Protein AF-A0A4R0Q6V4-F1 (afdb_monomer_lite)

Radius of gyration: 20.85 Å; chains: 1; bounding box: 55×48×55 Å

Secondary structure (DSSP, 8-state):
-----S-EEEETTEE-PSP-HHHHHHHHHTTPEEEEEEPHHHHHHHHHHHTT----HHHHHHHHHHHHHHHHTT-EEE-HHHHHHHHEEETTEE-HHHHHHHHHHHHHHHHS---TT--GGGTGGG------HHHHHHHHHHHHHHHHHHHHHHHHHHHHHHH-SSTTTHHHHHHHHHHHHHHHT-S--HHHHHHHHHHHTT-SGGGGGGTTTS-GGGHHHHHHHHHHHHHHHHHHHHHHHHHH-TTS-EEEEEEE--HHHHHHHTT--EEEEEEETTEEEEEEE------TT--HHHHHHHHHHHHHHHHHHHT----SPP-HHHHHHHHHHHHHHHHTT-

Sequence (342 aa):
MIALPSFYILTSNGESILPDTIQRQRAADQNRAILFYLDANLCLDIVNYFENKQAHPQSKTNVEILILFCQQYNIEVIPKFGSMELCKETFNKLNIPKYQDFVNKITYAFDTPFSETVKLNDRIFNYYVEVNDTDSMGFEGLFPLLLMSYVSLLKIYFLCKKNNPNRGSVLKNLKLFLHWCNKHLNTSMASEIQLAIRIFGGDSRFRKMIALDKKGDQLDVIFRTLWGSAWDLLHMRMVHFKAINTGIDQVVYFITQDANLYELFKTCQLQCALSISGQPITSFVSYDIEIQYKDVNMVKDMNDILATFTLERSHRNSIEPLDIKLLENLRTKLEYDIHMMF

Structure (mmCIF, N/CA/C/O backbone):
data_AF-A0A4R0Q6V4-F1
#
_entry.id   AF-A0A4R0Q6V4-F1
#
loop_
_atom_site.group_PDB
_atom_site.id
_atom_site.type_symbol
_atom_site.label_atom_id
_atom_site.label_alt_id
_atom_site.label_comp_id
_atom_site.label_asym_id
_atom_site.label_entity_id
_atom_site.label_seq_id
_atom_site.pdbx_PDB_ins_code
_atom_site.Cartn_x
_atom_site.Cartn_y
_atom_site.Cartn_z
_atom_site.occupancy
_atom_site.B_iso_or_equiv
_atom_site.auth_seq_id
_atom_site.auth_comp_id
_atom_site.auth_asym_id
_atom_site.auth_atom_id
_atom_site.pdbx_PDB_model_num
ATOM 1 N N . MET A 1 1 ? 7.549 -26.717 -14.652 1.00 34.09 1 MET A N 1
ATOM 2 C CA . MET A 1 1 ? 6.816 -25.722 -13.844 1.00 34.09 1 MET A CA 1
ATOM 3 C C . MET A 1 1 ? 7.849 -25.110 -12.915 1.00 34.09 1 MET A C 1
ATOM 5 O O . MET A 1 1 ? 8.373 -25.835 -12.082 1.00 34.09 1 MET A O 1
ATOM 9 N N . ILE A 1 2 ? 8.270 -23.867 -13.151 1.00 34.91 2 ILE A N 1
ATOM 10 C CA . ILE A 1 2 ? 9.210 -23.196 -12.244 1.00 34.91 2 ILE A CA 1
ATOM 11 C C . ILE A 1 2 ? 8.392 -22.878 -10.993 1.00 34.91 2 ILE A C 1
ATOM 13 O O . ILE A 1 2 ? 7.454 -22.090 -11.071 1.00 34.91 2 ILE A O 1
ATOM 17 N N . ALA A 1 3 ? 8.657 -23.565 -9.881 1.00 35.25 3 ALA A N 1
ATOM 18 C CA . ALA A 1 3 ? 8.091 -23.176 -8.598 1.00 35.25 3 ALA A CA 1
ATOM 19 C C . ALA A 1 3 ? 8.731 -21.835 -8.241 1.00 35.25 3 ALA A C 1
ATOM 21 O O . ALA A 1 3 ? 9.919 -21.785 -7.924 1.00 35.25 3 ALA A O 1
ATOM 22 N N . LEU A 1 4 ? 7.982 -20.745 -8.403 1.00 49.06 4 LEU A N 1
ATOM 23 C CA . LEU A 1 4 ? 8.492 -19.445 -8.011 1.00 49.06 4 LEU A CA 1
ATOM 24 C C . LEU A 1 4 ? 8.557 -19.366 -6.479 1.00 49.06 4 LEU A C 1
ATOM 26 O O . LEU A 1 4 ? 7.675 -19.890 -5.796 1.00 49.06 4 LEU A O 1
ATOM 30 N N . PRO A 1 5 ? 9.609 -18.743 -5.934 1.00 59.88 5 PRO A N 1
ATOM 31 C CA . PRO A 1 5 ? 9.742 -18.516 -4.506 1.00 59.88 5 PRO A CA 1
ATOM 32 C C . PRO A 1 5 ? 8.682 -17.530 -3.990 1.00 59.88 5 PRO A C 1
ATOM 34 O O . PRO A 1 5 ? 7.887 -17.000 -4.758 1.00 59.88 5 PRO A O 1
ATOM 37 N N . SER A 1 6 ? 8.696 -17.333 -2.668 1.00 74.62 6 SER A N 1
ATOM 38 C CA . SER A 1 6 ? 7.773 -16.630 -1.757 1.00 74.62 6 SER A CA 1
ATOM 39 C C . SER A 1 6 ? 7.352 -15.193 -2.128 1.00 74.62 6 SER A C 1
ATOM 41 O O . SER A 1 6 ? 7.499 -14.275 -1.322 1.00 74.62 6 SER A O 1
ATOM 43 N N . PHE A 1 7 ? 6.836 -14.984 -3.336 1.00 86.94 7 PHE A N 1
ATOM 44 C CA . PHE A 1 7 ? 6.138 -13.769 -3.729 1.00 86.94 7 PHE A CA 1
ATOM 45 C C . PHE A 1 7 ? 4.643 -13.933 -3.503 1.00 86.94 7 PHE A C 1
ATOM 47 O O . PHE A 1 7 ? 4.058 -14.983 -3.774 1.00 86.94 7 PHE A O 1
ATOM 54 N N . TYR A 1 8 ? 4.033 -12.848 -3.065 1.00 91.50 8 TYR A N 1
ATOM 55 C CA . TYR A 1 8 ? 2.600 -12.674 -3.019 1.00 91.50 8 TYR A CA 1
ATOM 56 C C . TYR A 1 8 ? 2.161 -11.822 -4.202 1.00 91.50 8 TYR A C 1
ATOM 58 O O . TYR A 1 8 ? 2.853 -10.878 -4.594 1.00 91.50 8 TYR A O 1
ATOM 66 N N . ILE A 1 9 ? 1.015 -12.173 -4.778 1.00 91.88 9 ILE A N 1
ATOM 67 C CA . ILE A 1 9 ? 0.525 -11.570 -6.014 1.00 91.88 9 ILE A CA 1
ATOM 68 C C . ILE A 1 9 ? -0.894 -11.083 -5.777 1.00 91.88 9 ILE A C 1
ATOM 70 O O . ILE A 1 9 ? -1.783 -11.849 -5.401 1.00 91.88 9 ILE A O 1
ATOM 74 N N . LEU A 1 10 ? -1.093 -9.793 -6.016 1.00 91.81 10 LEU A N 1
ATOM 75 C CA . LEU A 1 10 ? -2.378 -9.128 -5.895 1.00 91.81 10 LEU A CA 1
ATOM 76 C C . LEU A 1 10 ? -2.786 -8.520 -7.236 1.00 91.81 10 LEU A C 1
ATOM 78 O O . LEU A 1 10 ? -1.957 -8.086 -8.033 1.00 91.81 10 LEU A O 1
ATOM 82 N N . THR A 1 11 ? -4.087 -8.469 -7.468 1.00 90.69 11 THR A N 1
ATOM 83 C CA . THR A 1 11 ? -4.730 -7.729 -8.559 1.00 90.69 11 THR A CA 1
ATOM 84 C C . THR A 1 11 ? -5.812 -6.832 -7.960 1.00 90.69 11 THR A C 1
ATOM 86 O O . THR A 1 11 ? -6.026 -6.827 -6.747 1.00 90.69 11 THR A O 1
ATOM 89 N N . SER A 1 12 ? -6.564 -6.108 -8.790 1.00 86.25 12 SER A N 1
ATOM 90 C CA . SER A 1 12 ? -7.745 -5.370 -8.316 1.00 86.25 12 SER A CA 1
ATOM 91 C C . SER A 1 12 ? -8.862 -6.248 -7.749 1.00 86.25 12 SER A C 1
ATOM 93 O O . SER A 1 12 ? -9.799 -5.731 -7.142 1.00 86.25 12 SER A O 1
ATOM 95 N N . ASN A 1 13 ? -8.777 -7.561 -7.962 1.00 86.00 13 ASN A N 1
ATOM 96 C CA . ASN A 1 13 ? -9.744 -8.547 -7.492 1.00 86.00 13 ASN A CA 1
ATOM 97 C C . ASN A 1 13 ? -9.216 -9.351 -6.288 1.00 86.00 13 ASN A C 1
ATOM 99 O O . ASN A 1 13 ? -9.797 -10.382 -5.949 1.00 86.00 13 ASN A O 1
ATOM 103 N N . GLY A 1 14 ? -8.131 -8.891 -5.657 1.00 88.94 14 GLY A N 1
ATOM 104 C CA . GLY A 1 14 ? -7.495 -9.551 -4.521 1.00 88.94 14 GLY A CA 1
ATOM 105 C C . GLY A 1 14 ? -6.373 -10.504 -4.932 1.00 88.94 14 GLY A C 1
ATOM 106 O O . GLY A 1 14 ? -5.617 -10.214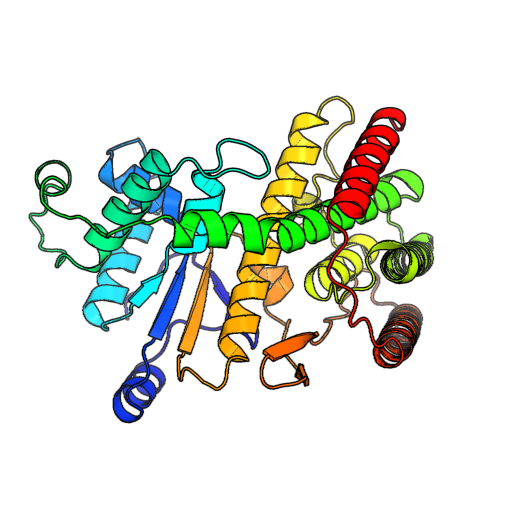 -5.863 1.00 88.94 14 GLY A O 1
ATOM 107 N N . GLU A 1 15 ? -6.242 -11.620 -4.212 1.00 91.25 15 GLU A N 1
ATOM 108 C CA . GLU A 1 15 ? -5.226 -12.653 -4.448 1.00 91.25 15 GLU A CA 1
ATOM 109 C C . GLU A 1 15 ? -5.298 -13.185 -5.875 1.00 91.25 15 GLU A C 1
ATOM 111 O O . GLU A 1 15 ? -6.365 -13.433 -6.439 1.00 91.25 15 GLU A O 1
ATOM 116 N N . SER A 1 16 ? -4.122 -13.373 -6.458 1.00 90.06 16 SER A N 1
ATOM 117 C CA . SER A 1 16 ? -3.974 -13.999 -7.755 1.00 90.06 16 SER A CA 1
ATOM 118 C C . SER A 1 16 ? -2.763 -14.915 -7.750 1.00 90.06 16 SER A C 1
ATOM 120 O O . SER A 1 16 ? -1.903 -14.874 -6.876 1.00 90.06 16 SER A O 1
ATOM 122 N N . ILE A 1 17 ? -2.685 -15.733 -8.785 1.00 87.44 17 ILE A N 1
ATOM 123 C CA . ILE A 1 17 ? -1.450 -16.383 -9.199 1.00 87.44 17 ILE A CA 1
ATOM 124 C C . ILE A 1 17 ? -0.801 -15.569 -10.320 1.00 87.44 17 ILE A C 1
ATOM 126 O O . ILE A 1 17 ? -1.405 -14.631 -10.853 1.00 87.44 17 ILE A O 1
ATOM 130 N N . LEU A 1 18 ? 0.427 -15.936 -10.687 1.00 86.25 18 LEU A N 1
ATOM 131 C CA . LEU A 1 18 ? 1.047 -15.424 -11.907 1.00 86.25 18 LEU A CA 1
ATOM 132 C C . LEU A 1 18 ? 0.163 -15.736 -13.117 1.00 86.25 18 LEU A C 1
ATOM 134 O O . LEU A 1 18 ? -0.472 -16.795 -13.133 1.00 86.25 18 LEU A O 1
ATOM 138 N N . PRO A 1 19 ? 0.159 -14.863 -14.139 1.00 85.00 19 PRO A N 1
ATOM 139 C CA . PRO A 1 19 ? -0.648 -15.068 -15.329 1.00 85.00 19 PRO A CA 1
ATOM 140 C C . PRO A 1 19 ? -0.298 -16.414 -15.960 1.00 85.00 19 PRO A C 1
ATOM 142 O O . PRO A 1 19 ? 0.866 -16.644 -16.295 1.00 85.00 19 PRO A O 1
ATOM 145 N N . ASP A 1 20 ? -1.277 -17.302 -16.115 1.00 83.19 20 ASP A N 1
ATOM 146 C CA . ASP A 1 20 ? -1.094 -18.599 -16.767 1.00 83.19 20 ASP A CA 1
ATOM 147 C C . ASP A 1 20 ? -1.021 -18.466 -18.302 1.00 83.19 20 ASP A C 1
ATOM 149 O O . ASP A 1 20 ? -1.135 -17.379 -18.869 1.00 83.19 20 ASP A O 1
ATOM 153 N N . THR A 1 21 ? -0.805 -19.576 -19.013 1.00 84.44 21 THR A N 1
ATOM 154 C CA . THR A 1 21 ? -0.714 -19.556 -20.484 1.00 84.44 21 THR A CA 1
ATOM 155 C C . THR A 1 21 ? -1.985 -19.019 -21.143 1.00 84.44 21 THR A C 1
ATOM 157 O O . THR A 1 21 ? -1.894 -18.342 -22.163 1.00 84.44 21 THR A O 1
ATOM 160 N N . ILE A 1 22 ? -3.159 -19.272 -20.561 1.00 82.81 22 ILE A N 1
ATOM 161 C CA . ILE A 1 22 ? -4.446 -18.828 -21.104 1.00 82.81 22 ILE A CA 1
ATOM 162 C C . ILE A 1 22 ? -4.600 -17.318 -20.906 1.00 82.81 22 ILE A C 1
ATOM 164 O O . ILE A 1 22 ? -4.986 -16.616 -21.837 1.00 82.81 22 ILE A O 1
ATOM 168 N N . GLN A 1 23 ? -4.283 -16.800 -19.720 1.00 83.25 23 GLN A N 1
ATOM 169 C CA . GLN A 1 23 ? -4.323 -15.372 -19.407 1.00 83.25 23 GLN A CA 1
ATOM 170 C C . GLN A 1 23 ? -3.338 -14.590 -20.277 1.00 83.25 23 GLN A C 1
ATOM 172 O O . GLN A 1 23 ? -3.701 -13.543 -20.811 1.00 83.25 23 GLN A O 1
ATOM 177 N N . ARG A 1 24 ? -2.130 -15.128 -20.487 1.00 86.38 24 ARG A N 1
ATOM 178 C CA . ARG A 1 24 ? -1.132 -14.529 -21.383 1.00 86.38 24 ARG A CA 1
ATOM 179 C C . ARG A 1 24 ? -1.576 -14.538 -22.840 1.00 86.38 24 ARG A C 1
ATOM 181 O O . ARG A 1 24 ? -1.465 -13.510 -23.498 1.00 86.38 24 ARG A O 1
ATOM 188 N N . GLN A 1 25 ? -2.123 -15.654 -23.327 1.00 85.31 25 GLN A N 1
ATOM 189 C CA . GLN A 1 25 ? -2.638 -15.728 -24.695 1.00 85.31 25 GLN A CA 1
ATOM 190 C C . GLN A 1 25 ? -3.791 -14.745 -24.902 1.00 85.31 25 GLN A C 1
ATOM 192 O O . GLN A 1 25 ? -3.781 -14.000 -25.869 1.00 85.31 25 GLN A O 1
ATOM 197 N N . ARG A 1 26 ? -4.735 -14.662 -23.954 1.00 83.94 26 ARG A N 1
ATOM 198 C CA . ARG A 1 26 ? -5.834 -13.687 -24.010 1.00 83.94 26 ARG A CA 1
ATOM 199 C C . ARG A 1 26 ? -5.331 -12.250 -24.046 1.00 83.94 26 ARG A C 1
ATOM 201 O O . ARG A 1 26 ? -5.852 -11.461 -24.823 1.00 83.94 26 ARG A O 1
ATOM 208 N N . ALA A 1 27 ? -4.339 -11.913 -23.221 1.00 84.81 27 ALA A N 1
ATOM 209 C CA . ALA A 1 27 ? -3.739 -10.584 -23.239 1.00 84.81 27 ALA A CA 1
ATOM 210 C C . ALA A 1 27 ? -3.106 -10.287 -24.609 1.00 84.81 27 ALA A C 1
ATOM 212 O O . ALA A 1 27 ? -3.387 -9.242 -25.187 1.00 84.81 27 ALA A O 1
ATOM 213 N N . ALA A 1 28 ? -2.353 -11.237 -25.173 1.00 85.88 28 ALA A N 1
ATOM 214 C CA . ALA A 1 28 ? -1.761 -11.109 -26.505 1.00 85.88 28 ALA A CA 1
ATOM 215 C C . ALA A 1 28 ? -2.821 -10.964 -27.615 1.00 85.88 28 ALA A C 1
ATOM 217 O O . ALA A 1 28 ? -2.729 -10.046 -28.426 1.00 85.88 28 ALA A O 1
ATOM 218 N N . ASP A 1 29 ? -3.860 -11.804 -27.611 1.00 85.56 29 ASP A N 1
ATOM 219 C CA . ASP A 1 29 ? -4.963 -11.775 -28.583 1.00 85.56 29 ASP A CA 1
ATOM 220 C C . ASP A 1 29 ? -5.734 -10.445 -28.541 1.00 85.56 29 ASP A C 1
ATOM 222 O O . ASP A 1 29 ? -6.279 -9.994 -29.547 1.00 85.56 29 ASP A O 1
ATOM 226 N N . GLN A 1 30 ? -5.780 -9.813 -27.367 1.00 83.94 30 GLN A N 1
ATOM 227 C CA . GLN A 1 30 ? -6.438 -8.528 -27.136 1.00 83.94 30 GLN A CA 1
ATOM 228 C C . GLN A 1 30 ? -5.487 -7.330 -27.291 1.00 83.94 30 GLN A C 1
ATOM 230 O O . GLN A 1 30 ? -5.909 -6.198 -27.064 1.00 83.94 30 GLN A O 1
ATOM 235 N N . ASN A 1 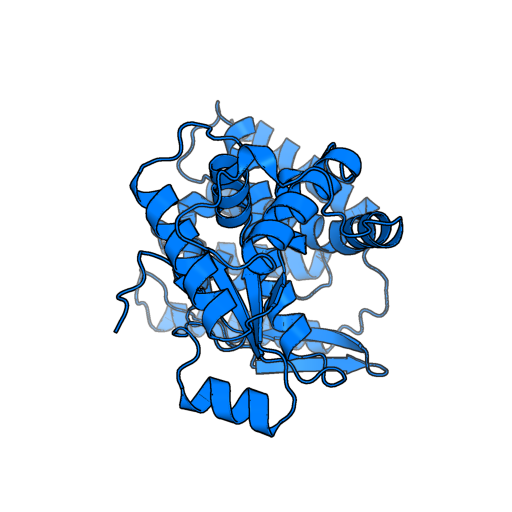31 ? -4.221 -7.557 -27.663 1.00 84.12 31 ASN A N 1
ATOM 236 C CA . ASN A 1 31 ? -3.168 -6.538 -27.708 1.00 84.12 31 ASN A CA 1
ATOM 237 C C . ASN A 1 31 ? -3.041 -5.742 -26.388 1.00 84.12 31 ASN A C 1
ATOM 239 O O . ASN A 1 31 ? -2.836 -4.527 -26.387 1.00 84.12 31 ASN A O 1
ATOM 243 N N . ARG A 1 32 ? -3.201 -6.437 -25.256 1.00 84.75 32 ARG A N 1
ATOM 244 C CA . ARG A 1 32 ? -3.098 -5.894 -23.897 1.00 84.75 32 ARG A CA 1
ATOM 245 C C . ARG A 1 32 ? -1.724 -6.195 -23.317 1.00 84.75 32 ARG A C 1
ATOM 247 O O . ARG A 1 32 ? -1.283 -7.345 -23.319 1.00 84.75 32 ARG A O 1
ATOM 254 N N . ALA A 1 33 ? -1.087 -5.183 -22.739 1.00 87.31 33 ALA A N 1
ATOM 255 C CA . ALA A 1 33 ? 0.128 -5.386 -21.959 1.00 87.31 33 ALA A CA 1
ATOM 256 C C . ALA A 1 33 ? -0.200 -6.008 -20.590 1.00 87.31 33 ALA A C 1
ATOM 258 O O . ALA A 1 33 ? -1.208 -5.670 -19.955 1.00 87.31 33 ALA A O 1
ATOM 259 N N . ILE A 1 34 ? 0.674 -6.905 -20.128 1.00 90.94 34 ILE A N 1
ATOM 260 C CA . ILE A 1 34 ? 0.679 -7.395 -18.748 1.00 90.94 34 ILE A CA 1
ATOM 261 C C . ILE A 1 34 ? 1.710 -6.579 -17.982 1.00 90.94 34 ILE A C 1
ATOM 263 O O . ILE A 1 34 ? 2.882 -6.573 -18.352 1.00 90.94 34 ILE A O 1
ATOM 267 N N . LEU A 1 35 ? 1.264 -5.917 -16.917 1.00 91.75 35 LEU A N 1
ATOM 268 C CA . LEU A 1 35 ? 2.083 -5.030 -16.105 1.00 91.75 35 LEU A CA 1
ATOM 269 C C . LEU A 1 35 ? 2.322 -5.623 -14.721 1.00 91.75 35 LEU A C 1
ATOM 271 O O . LEU A 1 35 ? 1.366 -5.950 -14.012 1.00 91.75 35 LEU A O 1
ATOM 275 N N . PHE A 1 36 ? 3.583 -5.695 -14.308 1.00 93.56 36 PHE A N 1
ATOM 276 C CA . PHE A 1 36 ? 3.985 -6.036 -12.946 1.00 93.56 36 PHE A CA 1
ATOM 277 C C . PHE A 1 36 ? 4.460 -4.780 -12.218 1.00 93.56 36 PHE A C 1
ATOM 279 O O . PHE A 1 36 ? 5.534 -4.251 -12.494 1.00 93.56 36 PHE A O 1
ATOM 286 N N . TYR A 1 37 ? 3.670 -4.316 -11.255 1.00 93.19 37 TYR A N 1
ATOM 287 C CA . TYR A 1 37 ? 4.092 -3.297 -10.303 1.00 93.19 37 TYR A CA 1
ATOM 288 C C . TYR A 1 37 ? 4.882 -3.945 -9.176 1.00 93.19 37 TYR A C 1
ATOM 290 O O . TYR A 1 37 ? 4.412 -4.892 -8.539 1.00 93.19 37 TYR A O 1
ATOM 298 N N . LEU A 1 38 ? 6.068 -3.406 -8.919 1.00 92.56 38 LEU A N 1
ATOM 299 C CA . LEU A 1 38 ? 6.934 -3.878 -7.850 1.00 92.56 38 LEU A CA 1
ATOM 300 C C . LEU A 1 38 ? 6.743 -3.046 -6.582 1.00 92.56 38 LEU A C 1
ATOM 302 O O . LEU A 1 38 ? 6.688 -1.813 -6.627 1.00 92.56 38 LEU A O 1
ATOM 306 N N . ASP A 1 39 ? 6.671 -3.744 -5.456 1.00 92.06 39 ASP A N 1
ATOM 307 C CA . ASP A 1 39 ? 6.855 -3.185 -4.120 1.00 92.06 39 ASP A CA 1
ATOM 308 C C . ASP A 1 39 ? 8.296 -2.657 -3.926 1.00 92.06 39 ASP A C 1
ATOM 310 O O . ASP A 1 39 ? 9.246 -3.144 -4.553 1.00 92.06 39 ASP A O 1
ATOM 314 N N . ALA A 1 40 ? 8.482 -1.683 -3.037 1.00 92.88 40 ALA A N 1
ATOM 315 C CA . ALA A 1 40 ? 9.773 -1.095 -2.697 1.00 92.88 40 ALA A CA 1
ATOM 316 C C . ALA A 1 40 ? 10.803 -2.147 -2.257 1.00 92.88 40 ALA A C 1
ATOM 318 O O . ALA A 1 40 ? 11.955 -2.100 -2.687 1.00 92.88 40 ALA A O 1
ATOM 319 N N . ASN A 1 41 ? 10.409 -3.152 -1.473 1.00 90.38 41 ASN A N 1
ATOM 320 C CA . ASN A 1 41 ? 11.344 -4.203 -1.053 1.00 90.38 41 ASN A CA 1
ATOM 321 C C . ASN A 1 41 ? 11.906 -4.997 -2.247 1.00 90.38 41 ASN A C 1
ATOM 323 O O . ASN A 1 41 ? 13.096 -5.308 -2.276 1.00 90.38 41 ASN A O 1
ATOM 327 N N . LEU A 1 42 ? 11.087 -5.253 -3.273 1.00 91.06 42 LEU A N 1
ATOM 328 C CA . LEU A 1 42 ? 11.535 -5.920 -4.498 1.00 91.06 42 LEU A CA 1
ATOM 329 C C . LEU A 1 42 ? 12.434 -5.023 -5.342 1.00 91.06 42 LEU A C 1
ATOM 331 O O . LEU A 1 42 ? 13.466 -5.483 -5.829 1.00 91.06 42 LEU A O 1
ATOM 335 N N . CYS A 1 43 ? 12.079 -3.744 -5.489 1.00 93.69 43 CYS A N 1
ATOM 336 C CA . CYS A 1 43 ? 12.942 -2.769 -6.155 1.00 93.69 43 CYS A CA 1
ATOM 337 C C . CYS A 1 43 ? 14.324 -2.712 -5.487 1.00 93.69 43 CYS A C 1
ATOM 339 O O . CYS A 1 43 ? 15.346 -2.709 -6.174 1.00 93.69 43 CYS A O 1
ATOM 341 N N . LEU A 1 44 ? 14.366 -2.713 -4.151 1.00 92.38 44 LEU A N 1
ATOM 342 C CA . LEU A 1 44 ? 15.609 -2.693 -3.387 1.00 92.38 44 LEU A CA 1
ATOM 343 C C . LEU A 1 44 ? 16.429 -3.977 -3.571 1.00 92.38 44 LEU A C 1
ATOM 345 O O . LEU A 1 44 ? 17.641 -3.890 -3.763 1.00 92.38 44 LEU A O 1
ATOM 349 N N . ASP A 1 45 ? 15.790 -5.148 -3.540 1.00 89.56 45 ASP A N 1
ATOM 350 C CA . ASP A 1 45 ? 16.449 -6.437 -3.788 1.00 89.56 45 ASP A CA 1
ATOM 351 C C . ASP A 1 45 ? 17.098 -6.479 -5.178 1.00 89.56 45 ASP A C 1
ATOM 353 O O . ASP A 1 45 ? 18.251 -6.899 -5.306 1.00 89.56 45 ASP A O 1
ATOM 357 N N . ILE A 1 46 ? 16.402 -5.981 -6.206 1.00 89.69 46 ILE A N 1
ATOM 358 C CA . ILE A 1 46 ? 16.940 -5.883 -7.569 1.00 89.69 46 ILE A CA 1
ATOM 359 C C . ILE A 1 46 ? 18.134 -4.924 -7.596 1.00 89.69 46 ILE A C 1
ATOM 361 O O . ILE A 1 46 ? 19.202 -5.291 -8.074 1.00 89.69 46 ILE A O 1
ATOM 365 N N . VAL A 1 47 ? 18.018 -3.718 -7.039 1.00 90.00 47 VAL A N 1
ATOM 366 C CA . VAL A 1 47 ? 19.141 -2.762 -7.020 1.00 90.00 47 VAL A CA 1
ATOM 367 C C . VAL A 1 47 ? 20.356 -3.332 -6.276 1.00 90.00 47 VAL A C 1
ATOM 369 O O . VAL A 1 47 ? 21.478 -3.251 -6.776 1.00 90.00 47 VAL A O 1
ATOM 372 N N . ASN A 1 48 ? 20.150 -3.976 -5.125 1.00 88.38 48 ASN A N 1
ATOM 373 C CA . ASN A 1 48 ? 21.226 -4.608 -4.357 1.00 88.38 48 ASN A CA 1
ATOM 374 C C . ASN A 1 48 ? 21.900 -5.751 -5.124 1.00 88.38 48 ASN A C 1
ATOM 376 O O . ASN A 1 48 ? 23.120 -5.909 -5.026 1.00 88.38 48 ASN A O 1
ATOM 380 N N . TYR A 1 49 ? 21.120 -6.520 -5.889 1.00 83.75 49 TYR A N 1
ATOM 381 C CA . TYR A 1 49 ? 21.627 -7.559 -6.781 1.00 83.75 49 TYR A CA 1
ATOM 382 C C . TYR A 1 49 ? 22.614 -6.984 -7.808 1.00 83.75 49 TYR A C 1
ATOM 384 O O . TYR A 1 49 ? 23.702 -7.534 -7.977 1.00 83.75 49 TYR A O 1
ATOM 392 N N . PHE A 1 50 ? 22.300 -5.835 -8.415 1.00 79.06 50 PHE A N 1
ATOM 393 C CA . PHE A 1 50 ? 23.200 -5.146 -9.351 1.00 79.06 50 PHE A CA 1
ATOM 394 C C . PHE A 1 50 ? 24.447 -4.561 -8.695 1.00 79.06 50 PHE A C 1
ATOM 396 O O . PHE A 1 50 ? 25.518 -4.549 -9.293 1.00 79.06 50 PHE A O 1
ATOM 403 N N . GLU A 1 51 ? 24.330 -4.076 -7.465 1.00 81.25 51 GLU A N 1
ATOM 404 C CA . GLU A 1 51 ? 25.445 -3.440 -6.762 1.00 81.25 51 GLU A CA 1
ATOM 405 C C . GLU A 1 51 ? 26.397 -4.448 -6.097 1.00 81.25 51 GLU A C 1
ATOM 407 O O . GLU A 1 51 ? 27.360 -4.042 -5.446 1.00 81.25 51 GLU A O 1
ATOM 412 N N . ASN A 1 52 ? 26.138 -5.758 -6.227 1.00 75.62 52 ASN A N 1
ATOM 413 C CA . ASN A 1 52 ? 26.793 -6.832 -5.465 1.00 75.62 52 ASN A CA 1
ATOM 414 C C . ASN A 1 52 ? 26.865 -6.549 -3.959 1.00 75.62 52 ASN A C 1
ATOM 416 O O . ASN A 1 52 ? 27.790 -6.986 -3.265 1.00 75.62 52 ASN A O 1
ATOM 420 N N . LYS A 1 53 ? 25.885 -5.816 -3.431 1.00 78.75 53 LYS A N 1
ATOM 421 C CA . LYS A 1 53 ? 25.714 -5.706 -1.985 1.00 78.75 53 LYS A CA 1
ATOM 422 C C . LYS A 1 53 ? 25.264 -7.070 -1.473 1.00 78.75 53 LYS A C 1
ATOM 424 O O . LYS A 1 53 ? 24.630 -7.821 -2.211 1.00 78.75 53 LYS A O 1
ATOM 429 N N . GLN A 1 54 ? 25.625 -7.418 -0.234 1.00 61.81 54 GLN A N 1
ATOM 430 C CA . GLN A 1 54 ? 25.261 -8.704 0.374 1.00 61.81 54 GLN A CA 1
ATOM 431 C C . GLN A 1 54 ? 23.732 -8.842 0.478 1.00 61.81 54 GLN A C 1
ATOM 433 O O . GLN A 1 54 ? 23.136 -8.550 1.511 1.00 61.81 54 GLN A O 1
ATOM 438 N N . ALA A 1 55 ? 23.092 -9.284 -0.599 1.00 61.62 55 ALA A N 1
ATOM 439 C CA . ALA A 1 55 ? 21.731 -9.772 -0.579 1.00 61.62 55 ALA A CA 1
ATOM 440 C C . ALA A 1 55 ? 21.745 -11.182 0.018 1.00 61.62 55 ALA A C 1
ATOM 442 O O . ALA A 1 55 ? 22.668 -11.970 -0.217 1.00 61.62 55 ALA A O 1
ATOM 443 N N . HIS A 1 56 ? 20.712 -11.515 0.787 1.00 68.06 56 HIS A N 1
ATOM 444 C CA . HIS A 1 56 ? 20.519 -12.883 1.246 1.00 68.06 56 HIS A CA 1
ATOM 445 C C . HIS A 1 56 ? 20.475 -13.823 0.016 1.00 68.06 56 HIS A C 1
ATOM 447 O O . HIS A 1 56 ? 19.828 -13.471 -0.974 1.00 68.06 56 HIS A O 1
ATOM 453 N N . PRO A 1 57 ? 21.116 -15.012 0.024 1.00 69.75 57 PRO A N 1
ATOM 454 C CA . PRO A 1 57 ? 21.160 -15.898 -1.150 1.00 69.75 57 PRO A CA 1
ATOM 455 C C . PRO A 1 57 ? 19.779 -16.232 -1.740 1.00 69.75 57 PRO A C 1
ATOM 457 O O . PRO A 1 57 ? 19.620 -16.381 -2.952 1.00 69.75 57 PRO A O 1
ATOM 460 N N . GLN A 1 58 ? 18.760 -16.295 -0.879 1.00 74.75 58 GLN A N 1
ATOM 461 C CA . GLN A 1 58 ? 17.370 -16.476 -1.293 1.00 74.75 58 GLN A CA 1
ATOM 462 C C . GLN A 1 58 ? 16.829 -15.266 -2.073 1.00 74.75 58 GLN A C 1
ATOM 464 O O . GLN A 1 58 ? 16.219 -15.462 -3.115 1.00 74.75 58 GLN A O 1
ATOM 469 N N . SER A 1 59 ? 17.111 -14.027 -1.647 1.00 77.31 59 SER A N 1
ATOM 470 C CA . SER A 1 59 ? 16.721 -12.812 -2.385 1.00 77.31 59 SER A CA 1
ATOM 471 C C . SER A 1 59 ? 17.335 -12.784 -3.783 1.00 77.31 59 SER A C 1
ATOM 473 O O . SER A 1 59 ? 16.644 -12.474 -4.748 1.00 77.31 59 SER A O 1
ATOM 475 N N . LYS A 1 60 ? 18.603 -13.203 -3.918 1.00 82.06 60 LYS A N 1
ATOM 476 C CA . LYS A 1 60 ? 19.275 -13.330 -5.221 1.00 82.06 60 LYS A CA 1
ATOM 477 C C . LYS A 1 60 ? 18.511 -14.263 -6.167 1.00 82.06 60 LYS A C 1
ATOM 479 O O . LYS A 1 60 ? 18.170 -13.877 -7.279 1.00 82.06 60 LYS A O 1
ATOM 484 N N . THR A 1 61 ? 18.213 -15.470 -5.690 1.00 82.56 61 THR A N 1
ATOM 485 C CA . THR A 1 61 ? 17.482 -16.484 -6.467 1.00 82.56 61 THR A CA 1
ATOM 486 C C . THR A 1 61 ? 16.088 -15.982 -6.857 1.00 82.56 61 THR A C 1
ATOM 488 O O . THR A 1 61 ? 15.651 -16.161 -7.990 1.00 82.56 61 THR A O 1
ATOM 491 N N . ASN A 1 62 ? 15.398 -15.306 -5.936 1.00 84.19 62 ASN A N 1
ATOM 492 C CA . ASN A 1 62 ? 14.078 -14.727 -6.175 1.00 84.19 62 ASN A CA 1
ATOM 493 C C . ASN A 1 62 ? 14.111 -13.683 -7.302 1.00 84.19 62 ASN A C 1
ATOM 495 O O . ASN A 1 62 ? 13.276 -13.737 -8.205 1.00 84.19 62 ASN A O 1
ATOM 499 N N . VAL A 1 63 ? 15.082 -12.766 -7.264 1.00 87.31 63 VAL A N 1
ATOM 500 C CA . VAL A 1 63 ? 15.277 -11.736 -8.295 1.00 87.31 63 VAL A CA 1
ATOM 501 C C . VAL A 1 63 ? 15.540 -12.366 -9.663 1.00 87.31 63 VAL A C 1
ATOM 503 O O . VAL A 1 63 ? 14.873 -12.006 -10.630 1.00 87.31 63 VAL A O 1
ATOM 506 N N . GLU A 1 64 ? 16.447 -13.342 -9.749 1.00 86.81 64 GLU A N 1
ATOM 507 C CA . GLU A 1 64 ? 16.783 -14.022 -11.010 1.00 86.81 64 GLU A CA 1
ATOM 508 C C . GLU A 1 64 ? 15.569 -14.731 -11.621 1.00 86.81 64 GLU A C 1
ATOM 510 O O . GLU A 1 64 ? 15.298 -14.593 -12.814 1.00 86.81 64 GLU A O 1
ATOM 515 N N . ILE A 1 65 ? 14.788 -15.440 -10.800 1.00 86.38 65 ILE A N 1
ATOM 516 C CA . ILE A 1 65 ? 13.570 -16.118 -11.256 1.00 86.38 65 ILE A CA 1
ATOM 517 C C . ILE A 1 65 ? 12.528 -15.104 -11.752 1.00 86.38 65 ILE A C 1
ATOM 519 O O . ILE A 1 65 ? 11.903 -15.341 -12.787 1.00 86.38 65 ILE A O 1
ATOM 523 N N . LEU A 1 66 ? 12.334 -13.987 -11.041 1.00 89.06 66 LEU A N 1
ATOM 524 C CA . LEU A 1 66 ? 11.394 -12.939 -11.447 1.00 89.06 66 LEU A CA 1
ATOM 525 C C . LEU A 1 66 ? 11.795 -12.318 -12.794 1.00 89.06 66 LEU A C 1
ATOM 527 O O . LEU A 1 66 ? 10.948 -12.191 -13.676 1.00 89.06 66 LEU A O 1
ATOM 531 N N . ILE A 1 67 ? 13.078 -11.986 -12.970 1.00 89.56 67 ILE A N 1
ATOM 532 C CA . ILE A 1 67 ? 13.621 -11.444 -14.226 1.00 89.56 67 ILE A CA 1
ATOM 533 C C . ILE A 1 67 ? 13.388 -12.421 -15.379 1.00 89.56 67 ILE A C 1
ATOM 535 O O . ILE A 1 67 ? 12.786 -12.046 -16.387 1.00 89.56 67 ILE A O 1
ATOM 539 N N . LEU A 1 68 ? 13.796 -13.682 -15.211 1.00 88.38 68 LEU A N 1
ATOM 540 C CA . LEU A 1 68 ? 13.634 -14.717 -16.233 1.00 88.38 68 LEU A CA 1
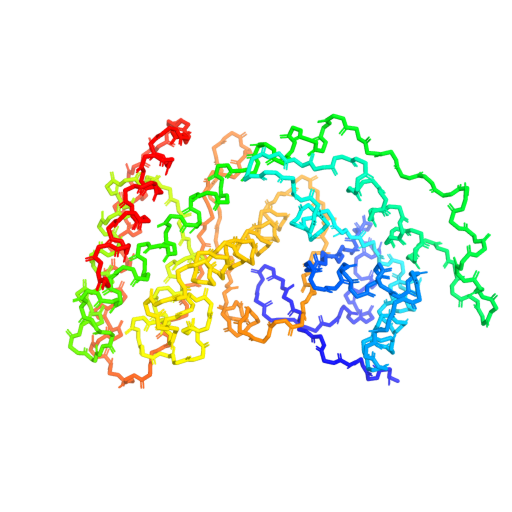ATOM 541 C C . LEU A 1 68 ? 12.166 -14.923 -16.614 1.00 88.38 68 LEU A C 1
ATOM 543 O O . LEU A 1 68 ? 11.850 -15.047 -17.797 1.00 88.38 68 LEU A O 1
ATOM 547 N N . PHE A 1 69 ? 11.265 -14.932 -15.628 1.00 88.94 69 PHE A N 1
ATOM 548 C CA . PHE A 1 69 ? 9.834 -15.074 -15.874 1.00 88.94 69 PHE A CA 1
ATOM 549 C C . PHE A 1 69 ? 9.289 -13.910 -16.708 1.00 88.94 69 PHE A C 1
ATOM 551 O O . PHE A 1 69 ? 8.620 -14.142 -17.715 1.00 88.94 69 PHE A O 1
ATOM 558 N N . CYS A 1 70 ? 9.593 -12.667 -16.328 1.00 91.50 70 CYS A N 1
ATOM 559 C CA . CYS A 1 70 ? 9.103 -11.501 -17.058 1.00 91.50 70 CYS A CA 1
ATOM 560 C C . CYS A 1 70 ? 9.651 -11.445 -18.490 1.00 91.50 70 CYS A C 1
ATOM 562 O O . CYS A 1 70 ? 8.882 -11.221 -19.424 1.00 91.50 70 CYS A O 1
ATOM 564 N N . GLN A 1 71 ? 10.941 -11.740 -18.679 1.00 89.38 71 GLN A N 1
ATOM 565 C CA . GLN A 1 71 ? 11.582 -11.782 -19.998 1.00 89.38 71 GLN A CA 1
ATOM 566 C C . GLN A 1 71 ? 10.995 -12.858 -20.906 1.00 89.38 71 GLN A C 1
ATOM 568 O O . GLN A 1 71 ? 10.677 -12.592 -22.064 1.00 89.38 71 GLN A O 1
ATOM 573 N N . GLN A 1 72 ? 10.813 -14.073 -20.382 1.00 88.25 72 GLN A N 1
ATOM 574 C CA . GLN A 1 72 ? 10.272 -15.195 -21.148 1.00 88.25 72 GLN A CA 1
ATOM 575 C C . GLN A 1 72 ? 8.863 -14.906 -21.684 1.00 88.25 72 GLN A C 1
ATOM 577 O O . GLN A 1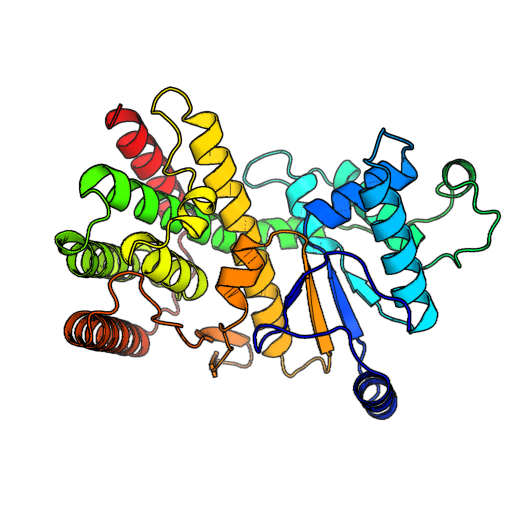 72 ? 8.486 -15.414 -22.742 1.00 88.25 72 GLN A O 1
ATOM 582 N N . TYR A 1 73 ? 8.077 -14.123 -20.946 1.00 87.81 73 TYR A N 1
ATOM 583 C CA . TYR A 1 73 ? 6.665 -13.894 -21.233 1.00 87.81 73 TYR A CA 1
ATOM 584 C C . TYR A 1 73 ? 6.336 -12.465 -21.668 1.00 87.81 73 TYR A C 1
ATOM 586 O O . TYR A 1 73 ? 5.154 -12.133 -21.743 1.00 87.81 73 TYR A O 1
ATOM 594 N N . ASN A 1 74 ? 7.349 -11.650 -21.981 1.00 88.50 74 ASN A N 1
ATOM 595 C CA . ASN A 1 74 ? 7.188 -10.258 -22.409 1.00 88.50 74 ASN A CA 1
ATOM 596 C C . ASN A 1 74 ? 6.287 -9.447 -21.453 1.00 88.50 74 ASN A C 1
ATOM 598 O O . ASN A 1 74 ? 5.364 -8.752 -21.880 1.00 88.50 74 ASN A O 1
ATOM 602 N N . ILE A 1 75 ? 6.511 -9.612 -20.146 1.00 91.19 75 ILE A N 1
ATOM 603 C CA . ILE A 1 75 ? 5.793 -8.886 -19.094 1.00 91.19 75 ILE A CA 1
ATOM 604 C C . ILE A 1 75 ? 6.534 -7.582 -18.823 1.00 91.19 75 ILE A C 1
ATOM 606 O O . ILE A 1 75 ? 7.726 -7.594 -18.512 1.00 91.19 75 ILE A O 1
ATOM 610 N N . GLU A 1 76 ? 5.812 -6.470 -18.893 1.00 92.31 76 GLU A N 1
ATOM 611 C CA . GLU A 1 76 ? 6.355 -5.147 -18.610 1.00 92.31 76 GLU A CA 1
ATOM 612 C C . GLU A 1 76 ? 6.421 -4.927 -17.096 1.00 92.31 76 GLU A C 1
ATOM 614 O O . GLU A 1 76 ? 5.456 -5.173 -16.363 1.00 92.31 76 GLU A O 1
ATOM 619 N N . VAL A 1 77 ? 7.567 -4.455 -16.612 1.00 92.56 77 VAL A N 1
ATOM 620 C CA . VAL A 1 77 ? 7.787 -4.209 -15.187 1.00 92.56 77 VAL A CA 1
ATOM 621 C C . VAL A 1 77 ? 7.787 -2.717 -14.905 1.00 92.56 77 VAL A C 1
ATOM 623 O O . VAL A 1 77 ? 8.544 -1.955 -15.496 1.00 92.56 77 VAL A O 1
ATOM 626 N N . ILE A 1 78 ? 6.958 -2.309 -13.946 1.00 91.31 78 ILE A N 1
ATOM 627 C CA . ILE A 1 78 ? 6.771 -0.917 -13.553 1.00 91.31 78 ILE A CA 1
ATOM 628 C C . ILE A 1 78 ? 7.332 -0.709 -12.136 1.00 91.31 78 ILE A C 1
ATOM 630 O O . ILE A 1 78 ? 6.614 -0.907 -11.149 1.00 91.31 78 ILE A O 1
ATOM 634 N N . PRO A 1 79 ? 8.595 -0.261 -11.986 1.00 91.56 79 PRO A N 1
ATOM 635 C CA . PRO A 1 79 ? 9.201 -0.027 -10.672 1.00 91.56 79 PRO A CA 1
ATOM 636 C C . PRO A 1 79 ? 8.792 1.309 -10.034 1.00 91.56 79 PRO A C 1
ATOM 638 O O . PRO A 1 79 ? 9.231 1.623 -8.931 1.00 91.56 79 PRO A O 1
ATOM 641 N N . LYS A 1 80 ? 7.971 2.112 -10.727 1.00 88.56 80 LYS A N 1
ATOM 642 C CA . LYS A 1 80 ? 7.709 3.531 -10.441 1.00 88.56 80 LYS A CA 1
ATOM 643 C C . LYS A 1 80 ? 7.477 3.838 -8.958 1.00 88.56 80 LYS A C 1
ATOM 645 O O . LYS A 1 80 ? 8.255 4.574 -8.362 1.00 88.56 80 LYS A O 1
ATOM 650 N N . PHE A 1 81 ? 6.437 3.270 -8.350 1.00 89.88 81 PHE A N 1
ATOM 651 C CA . PHE A 1 81 ? 6.059 3.623 -6.976 1.00 89.88 81 PHE A CA 1
ATOM 652 C C . PHE A 1 81 ? 7.045 3.085 -5.929 1.00 89.88 81 PHE A C 1
ATOM 654 O O . PHE A 1 81 ? 7.416 3.827 -5.024 1.00 89.88 81 PHE A O 1
ATOM 661 N N . GLY A 1 82 ? 7.558 1.863 -6.110 1.00 92.88 82 GLY A N 1
ATOM 662 C CA . GLY A 1 82 ? 8.526 1.277 -5.178 1.00 92.88 82 GLY A CA 1
ATOM 663 C C . GLY A 1 82 ? 9.862 2.023 -5.211 1.00 92.88 82 GLY A C 1
ATOM 664 O O . GLY A 1 82 ? 10.456 2.315 -4.176 1.00 92.88 82 GLY A O 1
ATOM 665 N N . SER A 1 83 ? 10.311 2.432 -6.400 1.00 94.06 83 SER A N 1
ATOM 666 C CA . SER A 1 83 ? 11.498 3.277 -6.550 1.00 94.06 83 SER A CA 1
ATOM 667 C C . SER A 1 83 ? 11.283 4.680 -5.979 1.00 94.06 83 SER A C 1
ATOM 669 O O . SER A 1 83 ? 12.202 5.221 -5.362 1.00 94.06 83 SER A O 1
ATOM 671 N N . MET A 1 84 ? 10.090 5.269 -6.133 1.00 93.12 84 MET A N 1
ATOM 672 C CA . MET A 1 84 ? 9.754 6.566 -5.529 1.00 93.12 84 MET A CA 1
ATOM 673 C C . MET A 1 84 ? 9.856 6.528 -4.000 1.00 93.12 84 MET A C 1
ATOM 675 O O . MET A 1 84 ? 10.472 7.420 -3.413 1.00 93.12 84 MET A O 1
ATOM 679 N N . GLU A 1 85 ? 9.326 5.485 -3.358 1.00 93.75 85 GLU A N 1
ATOM 680 C CA . GLU A 1 85 ? 9.424 5.304 -1.905 1.00 93.75 85 GLU A CA 1
ATOM 681 C C . GLU A 1 85 ? 10.886 5.280 -1.427 1.00 93.75 85 GLU A C 1
ATOM 683 O O . GLU A 1 85 ? 11.264 5.999 -0.493 1.00 93.75 85 GLU A O 1
ATOM 688 N N . LEU A 1 86 ? 11.732 4.492 -2.099 1.00 94.12 86 LEU A N 1
ATOM 689 C CA . LEU A 1 86 ? 13.148 4.319 -1.748 1.00 94.12 86 LEU A CA 1
ATOM 690 C C . LEU A 1 86 ? 13.991 5.566 -2.027 1.00 94.12 86 LEU A C 1
ATOM 692 O O . LEU A 1 86 ? 15.062 5.747 -1.429 1.00 94.12 86 LEU A O 1
ATOM 696 N N . CYS A 1 87 ? 13.540 6.413 -2.950 1.00 93.12 87 CYS A N 1
ATOM 697 C CA . CYS A 1 87 ? 14.282 7.575 -3.430 1.00 93.12 87 CYS A CA 1
ATOM 698 C C . CYS A 1 87 ? 13.759 8.903 -2.888 1.00 93.12 87 CYS A C 1
ATOM 700 O O . CYS A 1 87 ? 14.253 9.951 -3.297 1.00 93.12 87 CYS A O 1
ATOM 702 N N . LYS A 1 88 ? 12.814 8.901 -1.945 1.00 88.94 88 LYS A N 1
ATOM 703 C CA . LYS A 1 88 ? 12.391 10.132 -1.268 1.00 88.94 88 LYS A CA 1
ATOM 704 C C . LYS A 1 88 ? 13.582 10.823 -0.580 1.00 88.94 88 LYS A C 1
ATOM 706 O O . LYS A 1 88 ? 14.364 10.180 0.127 1.00 88.94 88 LYS A O 1
ATOM 711 N N . GLU A 1 89 ? 13.703 12.131 -0.771 1.00 85.56 89 GLU A N 1
ATOM 712 C CA . GLU A 1 89 ? 14.695 12.975 -0.093 1.00 85.56 89 GLU A CA 1
ATOM 713 C C . GLU A 1 89 ? 14.096 13.576 1.178 1.00 85.56 89 GLU A C 1
ATOM 715 O O . GLU A 1 89 ? 14.624 13.413 2.278 1.00 85.56 89 GLU A O 1
ATOM 720 N N . THR A 1 90 ? 12.939 14.216 1.023 1.00 83.38 90 THR A N 1
ATOM 721 C CA . THR A 1 90 ? 12.114 14.719 2.120 1.00 83.38 90 THR A CA 1
ATOM 722 C C . THR A 1 90 ? 10.725 14.093 2.039 1.00 83.38 90 THR A C 1
ATOM 724 O O . THR A 1 90 ? 10.438 13.254 1.189 1.00 83.38 90 THR A O 1
ATOM 727 N N . PHE A 1 91 ? 9.841 14.492 2.950 1.00 76.50 91 PHE A N 1
ATOM 728 C CA . PHE A 1 91 ? 8.477 13.980 3.016 1.00 76.50 91 PHE A CA 1
ATOM 729 C C . PHE A 1 91 ? 7.679 14.218 1.715 1.00 76.50 91 PHE A C 1
ATOM 731 O O . PHE A 1 91 ? 6.867 13.376 1.347 1.00 76.50 91 PHE A O 1
ATOM 738 N N . ASN A 1 92 ? 7.949 15.317 1.000 1.00 81.94 92 ASN A N 1
ATOM 739 C CA . ASN A 1 92 ? 7.254 15.727 -0.226 1.00 81.94 92 ASN A CA 1
ATOM 740 C C . ASN A 1 92 ? 8.184 15.957 -1.432 1.00 81.94 92 ASN A C 1
ATOM 742 O O . ASN A 1 92 ? 7.745 16.540 -2.419 1.00 81.94 92 ASN A O 1
ATOM 746 N N . LYS A 1 93 ? 9.448 15.516 -1.373 1.00 87.56 93 LYS A N 1
ATOM 747 C CA . LYS A 1 93 ? 10.395 15.639 -2.491 1.00 87.56 93 LYS A CA 1
ATOM 748 C C . LYS A 1 93 ? 11.078 14.323 -2.817 1.00 87.56 93 LYS A C 1
ATOM 750 O O . LYS A 1 93 ? 11.504 13.585 -1.925 1.00 87.56 93 LYS A O 1
ATOM 755 N N . LEU A 1 94 ? 11.237 14.084 -4.112 1.00 90.25 94 LEU A N 1
ATOM 756 C CA . LEU A 1 94 ? 11.929 12.935 -4.670 1.00 90.25 94 LEU A CA 1
ATOM 757 C C . LEU A 1 94 ? 13.382 13.303 -5.003 1.00 90.25 94 LEU A C 1
ATOM 759 O O . LEU A 1 94 ? 13.636 14.320 -5.644 1.00 90.25 94 LEU A O 1
ATOM 763 N N . ASN A 1 95 ? 14.339 12.460 -4.614 1.00 92.94 95 ASN A N 1
ATOM 764 C CA . ASN A 1 95 ? 15.713 12.566 -5.097 1.00 92.94 95 ASN A CA 1
ATOM 765 C C . ASN A 1 95 ? 15.763 12.041 -6.540 1.00 92.94 95 ASN A C 1
ATOM 767 O O . ASN A 1 95 ? 15.885 10.834 -6.759 1.00 92.94 95 ASN A O 1
ATOM 771 N N . ILE A 1 96 ? 15.645 12.944 -7.517 1.00 91.44 96 ILE A N 1
ATOM 772 C CA . ILE A 1 96 ? 15.584 12.590 -8.943 1.00 91.44 96 ILE A CA 1
ATOM 773 C C . ILE A 1 96 ? 16.824 11.819 -9.418 1.00 91.44 96 ILE A C 1
ATOM 775 O O . ILE A 1 96 ? 16.634 10.766 -10.026 1.00 91.44 96 ILE A O 1
ATOM 779 N N . PRO A 1 97 ? 18.074 12.223 -9.103 1.00 90.94 97 PRO A N 1
ATOM 780 C CA . PRO A 1 97 ? 19.251 11.446 -9.501 1.00 90.94 97 PRO A CA 1
ATOM 781 C C . PRO A 1 97 ? 19.237 10.003 -8.983 1.00 90.94 97 PRO A C 1
ATOM 783 O O . PRO A 1 97 ? 19.540 9.071 -9.725 1.00 90.94 97 PRO A O 1
ATOM 786 N N . LYS A 1 98 ? 18.846 9.798 -7.719 1.00 92.69 98 LYS A N 1
ATOM 787 C CA . LYS A 1 98 ? 18.748 8.458 -7.130 1.00 92.69 98 LYS A CA 1
ATOM 788 C C . LYS A 1 98 ? 17.605 7.651 -7.748 1.00 92.69 98 LYS A C 1
ATOM 790 O O . LYS A 1 98 ? 17.777 6.471 -8.036 1.00 92.69 98 LYS A O 1
ATOM 795 N N . TYR A 1 99 ? 16.454 8.280 -7.970 1.00 93.38 99 TYR A N 1
ATOM 796 C CA . TYR A 1 99 ? 15.306 7.640 -8.609 1.00 93.38 99 TYR A CA 1
ATOM 797 C C . TYR A 1 99 ? 15.632 7.195 -10.040 1.00 93.38 99 TYR A C 1
ATOM 799 O O . TYR A 1 99 ? 15.354 6.055 -10.403 1.00 93.38 99 TYR A O 1
ATOM 807 N N . GLN A 1 100 ? 16.304 8.052 -10.808 1.00 91.25 100 GLN A N 1
ATOM 808 C CA . GLN A 1 100 ? 16.805 7.752 -12.146 1.00 91.25 100 GLN A CA 1
ATOM 809 C C . GLN A 1 100 ? 17.744 6.540 -12.155 1.00 91.25 100 GLN A C 1
ATOM 811 O O . GLN A 1 100 ? 17.599 5.653 -12.996 1.00 91.25 100 GLN A O 1
ATOM 816 N N . ASP A 1 101 ? 18.684 6.479 -11.213 1.00 89.88 101 ASP A N 1
ATOM 817 C CA . ASP A 1 101 ? 19.600 5.346 -11.059 1.00 89.88 101 ASP A CA 1
ATOM 818 C C . ASP A 1 101 ? 18.854 4.038 -10.729 1.00 89.88 101 ASP A C 1
ATOM 820 O O . ASP A 1 101 ? 19.108 3.002 -11.348 1.00 89.88 101 ASP A O 1
ATOM 824 N N . PHE A 1 102 ? 17.867 4.090 -9.828 1.00 92.81 102 PHE A N 1
ATOM 825 C CA . PHE A 1 102 ? 17.026 2.937 -9.483 1.00 92.81 102 PHE A CA 1
ATOM 826 C C . PHE A 1 102 ? 16.212 2.445 -10.686 1.00 92.81 102 PHE A C 1
ATOM 828 O O . PHE A 1 102 ? 16.219 1.251 -10.987 1.00 92.81 102 PHE A O 1
ATOM 835 N N . VAL A 1 103 ? 15.532 3.351 -11.395 1.00 91.88 103 VAL A N 1
ATOM 836 C CA . VAL A 1 103 ? 14.734 3.016 -12.583 1.00 91.88 103 VAL A CA 1
ATOM 837 C C . VAL A 1 103 ? 15.617 2.434 -13.685 1.00 91.88 103 VAL A C 1
ATOM 839 O O . VAL A 1 103 ? 15.250 1.411 -14.258 1.00 91.88 103 VAL A O 1
ATOM 842 N N . ASN A 1 104 ? 16.799 3.004 -13.938 1.00 88.81 104 ASN A N 1
ATOM 843 C CA . ASN A 1 104 ? 17.728 2.479 -14.942 1.00 88.81 104 ASN A CA 1
ATOM 844 C C . ASN A 1 104 ? 18.174 1.057 -14.613 1.00 88.81 104 ASN A C 1
ATOM 846 O O . ASN A 1 104 ? 18.083 0.185 -15.472 1.00 88.81 104 ASN A O 1
ATOM 850 N N . LYS A 1 105 ? 18.610 0.802 -13.373 1.00 89.00 105 LYS A N 1
ATOM 851 C CA . LYS A 1 105 ? 19.045 -0.534 -12.937 1.00 89.00 105 LYS A CA 1
ATOM 852 C C . LYS A 1 105 ? 17.934 -1.565 -13.073 1.00 89.00 105 LYS A C 1
ATOM 854 O O . LYS A 1 105 ? 18.168 -2.648 -13.602 1.00 89.00 105 LYS A O 1
ATOM 859 N N . ILE A 1 106 ? 16.731 -1.229 -12.608 1.00 91.56 106 ILE A N 1
ATOM 860 C CA . ILE A 1 106 ? 15.608 -2.165 -12.629 1.00 91.56 106 ILE A CA 1
ATOM 861 C C . ILE A 1 106 ? 15.149 -2.420 -14.065 1.00 91.56 106 ILE A C 1
ATOM 863 O O . ILE A 1 106 ? 15.022 -3.574 -14.453 1.00 91.56 106 ILE A O 1
ATOM 867 N N . THR A 1 107 ? 14.957 -1.380 -14.875 1.00 89.81 107 THR A N 1
ATOM 868 C CA . THR A 1 107 ? 14.477 -1.554 -16.257 1.00 89.81 107 THR A CA 1
ATOM 869 C C . THR A 1 107 ? 15.521 -2.283 -17.108 1.00 89.81 107 THR A C 1
ATOM 871 O O . THR A 1 107 ? 15.180 -3.229 -17.810 1.00 89.81 107 THR A O 1
ATOM 874 N N . TYR A 1 108 ? 16.816 -1.982 -16.930 1.00 87.38 108 TYR A N 1
ATOM 875 C CA . TYR A 1 108 ? 17.907 -2.735 -17.561 1.00 87.38 108 TYR A CA 1
ATOM 876 C C . TYR A 1 108 ? 17.838 -4.234 -17.240 1.00 87.38 108 TYR A C 1
ATOM 878 O O . TYR A 1 108 ? 18.081 -5.064 -18.121 1.00 87.38 108 TYR A O 1
ATOM 886 N N . ALA A 1 109 ? 17.500 -4.581 -15.991 1.00 86.88 109 ALA A N 1
ATOM 887 C CA . ALA A 1 109 ? 17.372 -5.963 -15.539 1.00 86.88 109 ALA A CA 1
ATOM 888 C C . ALA A 1 109 ? 16.330 -6.747 -16.329 1.00 86.88 109 ALA A C 1
ATOM 890 O O . ALA A 1 109 ? 16.551 -7.915 -16.633 1.00 86.88 109 ALA A O 1
ATOM 891 N N . PHE A 1 110 ? 15.207 -6.107 -16.649 1.00 89.31 110 PHE A N 1
ATOM 892 C CA . PHE A 1 110 ? 14.099 -6.748 -17.343 1.00 89.31 110 PHE A CA 1
ATOM 893 C C . PHE A 1 110 ? 14.241 -6.669 -18.864 1.00 89.31 110 PHE A C 1
ATOM 895 O O . PHE A 1 110 ? 13.924 -7.651 -19.526 1.00 89.31 110 PHE A O 1
ATOM 902 N N . ASP A 1 111 ? 14.820 -5.604 -19.414 1.00 86.38 111 ASP A N 1
ATOM 903 C CA . ASP A 1 111 ? 14.961 -5.432 -20.867 1.00 86.38 111 ASP A CA 1
ATOM 904 C C . ASP A 1 111 ? 16.144 -6.201 -21.468 1.00 86.38 111 ASP A C 1
ATOM 906 O O . ASP A 1 111 ? 16.126 -6.561 -22.647 1.00 86.38 111 ASP A O 1
ATOM 910 N N . THR A 1 112 ? 17.198 -6.453 -20.686 1.00 82.19 112 THR A N 1
ATOM 911 C CA . THR A 1 112 ? 18.409 -7.103 -21.202 1.00 82.19 112 THR A CA 1
ATOM 912 C C . THR A 1 112 ? 18.335 -8.614 -21.015 1.00 82.19 112 THR A C 1
ATOM 914 O O . THR A 1 112 ? 18.359 -9.060 -19.866 1.00 82.19 112 THR A O 1
ATOM 917 N N . PRO A 1 113 ? 18.345 -9.425 -22.095 1.00 80.19 113 PRO A N 1
ATOM 918 C CA . PRO A 1 113 ? 18.247 -10.875 -21.990 1.00 80.19 113 PRO A CA 1
ATOM 919 C C . PRO A 1 113 ? 19.246 -11.446 -20.986 1.00 80.19 113 PRO A C 1
ATOM 921 O O . PRO A 1 113 ? 20.460 -11.222 -21.093 1.00 80.19 113 PRO A O 1
ATOM 924 N N . PHE A 1 114 ? 18.730 -12.200 -20.019 1.00 71.06 114 PHE A N 1
ATOM 925 C CA . PHE A 1 114 ? 19.521 -12.836 -18.976 1.00 71.06 114 PHE A CA 1
ATOM 926 C C . PHE A 1 114 ? 20.311 -14.022 -19.563 1.00 71.06 114 PHE A C 1
ATOM 928 O O . PHE A 1 114 ? 19.946 -15.185 -19.425 1.00 71.06 114 PHE A O 1
ATOM 935 N N . SER A 1 115 ? 21.386 -13.738 -20.304 1.00 64.88 115 SER A N 1
ATOM 936 C CA . SER A 1 115 ? 22.351 -14.762 -20.729 1.00 64.88 115 SER A CA 1
ATOM 937 C C . SER A 1 115 ? 23.205 -15.213 -19.537 1.00 64.88 115 SER A C 1
ATOM 939 O O . SER A 1 115 ? 23.513 -14.394 -18.672 1.00 64.88 115 SER A O 1
ATOM 941 N N . GLU A 1 116 ? 23.692 -16.458 -19.530 1.00 50.53 116 GLU A N 1
ATOM 942 C CA . GLU A 1 116 ? 24.532 -17.037 -18.455 1.00 50.53 116 GLU A CA 1
ATOM 943 C C . GLU A 1 116 ? 25.825 -16.245 -18.131 1.00 50.53 116 GLU A C 1
ATOM 945 O O . GLU A 1 116 ? 26.524 -16.549 -17.168 1.00 50.53 116 GLU A O 1
ATOM 950 N N . THR A 1 117 ? 26.166 -15.216 -18.915 1.00 45.44 117 THR A N 1
ATOM 951 C CA . THR A 1 117 ? 27.414 -14.441 -18.816 1.00 45.44 117 THR A CA 1
ATOM 952 C C . THR A 1 117 ? 27.228 -12.951 -18.525 1.00 45.44 117 THR A C 1
ATOM 954 O O . THR A 1 117 ? 28.197 -12.194 -18.641 1.00 45.44 117 THR A O 1
ATOM 957 N N . VAL A 1 118 ? 26.034 -12.479 -18.136 1.00 51.03 118 VAL A N 1
ATOM 958 C CA . VAL A 1 118 ? 25.888 -11.063 -17.756 1.00 51.03 118 VAL A CA 1
ATOM 959 C C . VAL A 1 118 ? 26.631 -10.808 -16.438 1.00 51.03 118 VAL A C 1
ATOM 961 O O . VAL A 1 118 ? 26.102 -10.977 -15.346 1.00 51.03 118 VAL A O 1
ATOM 964 N N . LYS A 1 119 ? 27.891 -10.373 -16.538 1.00 54.28 119 LYS A N 1
ATOM 965 C CA . LYS A 1 119 ? 28.595 -9.674 -15.460 1.00 54.28 119 LYS A CA 1
ATOM 966 C C . LYS A 1 119 ? 27.964 -8.289 -15.350 1.00 54.28 119 LYS A C 1
ATOM 968 O O . LYS A 1 119 ? 28.327 -7.366 -16.071 1.00 54.28 119 LYS A O 1
ATOM 973 N N . LEU A 1 120 ? 26.940 -8.186 -14.507 1.00 53.16 120 LEU A N 1
ATOM 974 C CA . LEU A 1 120 ? 26.027 -7.037 -14.438 1.00 53.16 120 LEU A CA 1
ATOM 975 C C . LEU A 1 120 ? 26.721 -5.715 -14.063 1.00 53.16 120 LEU A C 1
ATOM 977 O O . LEU A 1 120 ? 26.219 -4.656 -14.426 1.00 53.16 120 LEU A O 1
ATOM 981 N N . ASN A 1 121 ? 27.912 -5.769 -13.455 1.00 52.97 121 ASN A N 1
ATOM 982 C CA . ASN A 1 121 ? 28.741 -4.586 -13.188 1.00 52.97 121 ASN A CA 1
ATOM 983 C C . ASN A 1 121 ? 29.233 -3.877 -14.456 1.00 52.97 121 ASN A C 1
ATOM 985 O O . ASN A 1 121 ? 29.473 -2.674 -14.419 1.00 52.97 121 ASN A O 1
ATOM 989 N N . ASP A 1 122 ? 29.384 -4.599 -15.569 1.00 53.00 122 ASP A N 1
ATOM 990 C CA . ASP A 1 122 ? 30.100 -4.088 -16.741 1.00 53.00 122 ASP A CA 1
ATOM 991 C C . ASP A 1 122 ? 29.170 -3.421 -17.775 1.00 53.00 122 ASP A C 1
ATOM 993 O O . ASP A 1 122 ? 29.653 -2.845 -18.748 1.00 53.00 122 ASP A O 1
ATOM 997 N N . ARG A 1 123 ? 27.837 -3.491 -17.608 1.00 53.97 123 ARG A N 1
ATOM 998 C CA . ARG A 1 123 ? 26.880 -3.183 -18.696 1.00 53.97 123 ARG A CA 1
ATOM 999 C C . ARG A 1 123 ? 25.868 -2.055 -18.454 1.00 53.97 123 ARG A C 1
ATOM 1001 O O . ARG A 1 123 ? 25.176 -1.688 -19.398 1.00 53.97 123 ARG A O 1
ATOM 1008 N N . ILE A 1 124 ? 25.800 -1.451 -17.265 1.00 61.31 124 ILE A N 1
ATOM 1009 C CA . ILE A 1 124 ? 24.834 -0.358 -16.998 1.00 61.31 124 ILE A CA 1
ATOM 1010 C C . ILE A 1 124 ? 25.191 0.934 -17.767 1.00 61.31 124 ILE A C 1
ATOM 1012 O O . ILE A 1 124 ? 24.324 1.763 -18.019 1.00 61.31 124 ILE A O 1
ATOM 1016 N N . PHE A 1 125 ? 26.447 1.101 -18.204 1.00 55.69 125 PHE A N 1
ATOM 1017 C CA . PHE A 1 125 ? 26.980 2.374 -18.717 1.00 55.69 125 PHE A CA 1
ATOM 1018 C C . PHE A 1 125 ? 26.234 2.997 -19.911 1.00 55.69 125 PHE A C 1
ATOM 1020 O O . PHE A 1 125 ? 26.328 4.207 -20.089 1.00 55.69 125 PHE A O 1
ATOM 1027 N N . ASN A 1 126 ? 25.481 2.216 -20.696 1.00 63.19 126 ASN A N 1
ATOM 1028 C CA . ASN A 1 126 ? 24.771 2.704 -21.888 1.00 63.19 126 ASN A CA 1
ATOM 1029 C C . ASN A 1 126 ? 23.243 2.566 -21.807 1.00 63.19 126 ASN A C 1
ATOM 1031 O O . ASN A 1 126 ? 22.569 2.722 -22.824 1.00 63.19 126 ASN A O 1
ATOM 1035 N N . TYR A 1 127 ? 22.690 2.240 -20.637 1.00 71.69 127 TYR A N 1
ATOM 1036 C CA . TYR A 1 127 ? 21.251 2.071 -20.475 1.00 71.69 127 TYR A CA 1
ATOM 1037 C C . TYR A 1 127 ? 20.656 3.266 -19.728 1.00 71.69 127 TYR A C 1
ATOM 1039 O O . TYR A 1 127 ? 21.000 3.535 -18.576 1.00 71.69 127 TYR A O 1
ATOM 1047 N N . TYR A 1 128 ? 19.773 3.995 -20.406 1.00 79.44 128 TYR A N 1
ATOM 1048 C CA . TYR A 1 128 ? 19.163 5.214 -19.896 1.00 79.44 128 TYR A CA 1
ATOM 1049 C C . TYR A 1 128 ? 17.668 5.209 -20.198 1.00 79.44 128 TYR A C 1
ATOM 1051 O O . TYR A 1 128 ? 17.256 5.210 -21.357 1.00 79.44 128 TYR A O 1
ATOM 1059 N N . VAL A 1 129 ? 16.868 5.215 -19.141 1.00 81.06 129 VAL A N 1
ATOM 1060 C CA . VAL A 1 129 ? 15.444 5.536 -19.180 1.00 81.06 129 VAL A CA 1
ATOM 1061 C C . VAL A 1 129 ? 15.333 7.015 -18.866 1.00 81.06 129 VAL A C 1
ATOM 1063 O O . VAL A 1 129 ? 15.893 7.459 -17.875 1.00 81.06 129 VAL A O 1
ATOM 1066 N N . GLU A 1 130 ? 14.632 7.799 -19.672 1.00 80.81 130 GLU A N 1
ATOM 1067 C CA . GLU A 1 130 ? 14.423 9.205 -19.337 1.00 80.81 130 GLU A CA 1
ATOM 1068 C C . GLU A 1 130 ? 13.501 9.318 -18.112 1.00 80.81 130 GLU A C 1
ATOM 1070 O O . GLU A 1 130 ? 12.331 8.943 -18.174 1.00 80.81 130 GLU A O 1
ATOM 1075 N N . VAL A 1 131 ? 14.023 9.840 -17.001 1.00 79.69 131 VAL A N 1
ATOM 1076 C CA . VAL A 1 131 ? 13.218 10.406 -15.913 1.00 79.69 131 VAL A CA 1
ATOM 1077 C C . VAL A 1 131 ? 13.214 11.913 -16.094 1.00 79.69 131 VAL A C 1
ATOM 1079 O O . VAL A 1 131 ? 14.268 12.550 -16.124 1.00 79.69 131 VAL A O 1
ATOM 1082 N N . ASN A 1 132 ? 12.022 12.488 -16.181 1.00 73.94 132 ASN A N 1
ATOM 1083 C CA . ASN A 1 132 ? 11.849 13.918 -16.401 1.00 73.94 132 ASN A CA 1
ATOM 1084 C C . ASN A 1 132 ? 10.999 14.561 -15.298 1.00 73.94 132 ASN A C 1
ATOM 1086 O O . ASN A 1 132 ? 10.544 13.906 -14.354 1.00 73.94 132 ASN A O 1
ATOM 1090 N N . ASP A 1 133 ? 10.767 15.866 -15.428 1.00 77.44 133 ASP A N 1
ATOM 1091 C CA . ASP A 1 133 ? 10.004 16.658 -14.460 1.00 77.44 133 ASP A CA 1
ATOM 1092 C C . ASP A 1 133 ? 8.595 16.097 -14.201 1.00 77.44 133 ASP A C 1
ATOM 1094 O O . ASP A 1 133 ? 8.042 16.307 -13.120 1.00 77.44 133 ASP A O 1
ATOM 1098 N N . THR A 1 134 ? 8.019 15.325 -15.133 1.00 80.25 134 THR A N 1
ATOM 1099 C CA . THR A 1 134 ? 6.698 14.708 -14.939 1.00 80.25 134 THR A CA 1
ATOM 1100 C C . THR A 1 134 ? 6.696 13.627 -13.859 1.00 80.25 134 THR A C 1
ATOM 1102 O O . THR A 1 134 ? 5.664 13.421 -13.219 1.00 80.25 134 THR A O 1
ATOM 1105 N N . ASP A 1 135 ? 7.826 12.970 -13.581 1.00 82.12 135 ASP A N 1
ATOM 1106 C CA . ASP A 1 135 ? 7.936 12.039 -12.454 1.00 82.12 135 ASP A CA 1
ATOM 1107 C C . ASP A 1 135 ? 7.994 12.781 -11.119 1.00 82.12 135 ASP A C 1
ATOM 1109 O O . ASP A 1 135 ? 7.352 12.347 -10.159 1.00 82.12 135 ASP A O 1
ATOM 1113 N N . SER A 1 136 ? 8.686 13.925 -11.065 1.00 81.00 136 SER A N 1
ATOM 1114 C CA . SER A 1 136 ? 8.694 14.791 -9.880 1.00 81.00 136 SER A CA 1
ATOM 1115 C C . SER A 1 136 ? 7.302 15.365 -9.613 1.00 81.00 136 SER A C 1
ATOM 1117 O O . SER A 1 136 ? 6.777 15.227 -8.510 1.00 81.00 136 SER A O 1
ATOM 1119 N N . MET A 1 137 ? 6.657 15.928 -10.640 1.00 81.38 137 MET A N 1
ATOM 1120 C CA . MET A 1 137 ? 5.274 16.412 -10.555 1.00 81.38 137 MET A CA 1
ATOM 1121 C C . MET A 1 137 ? 4.302 15.279 -10.214 1.00 81.38 137 MET A C 1
ATOM 1123 O O . MET A 1 137 ? 3.353 15.475 -9.461 1.00 81.38 137 MET A O 1
ATOM 1127 N N . GLY A 1 138 ? 4.542 14.074 -10.737 1.00 80.62 138 GLY A N 1
ATOM 1128 C CA . GLY A 1 138 ? 3.769 12.881 -10.414 1.00 80.62 138 GLY A CA 1
ATOM 1129 C C . GLY A 1 138 ? 3.889 12.501 -8.940 1.00 80.62 138 GLY A C 1
ATOM 1130 O O . GLY A 1 138 ? 2.877 12.229 -8.300 1.00 80.62 138 GLY A O 1
ATOM 1131 N N . PHE A 1 139 ? 5.099 12.528 -8.378 1.00 83.44 139 PHE A N 1
ATOM 1132 C CA . PHE A 1 139 ? 5.321 12.301 -6.949 1.00 83.44 139 PHE A CA 1
ATOM 1133 C C . PHE A 1 139 ? 4.615 13.362 -6.094 1.00 83.44 139 PHE A C 1
ATOM 1135 O O . PHE A 1 139 ? 3.880 13.018 -5.167 1.00 83.44 139 PHE A O 1
ATOM 1142 N N . GLU A 1 140 ? 4.767 14.641 -6.441 1.00 83.69 140 GLU A N 1
ATOM 1143 C CA . GLU A 1 140 ? 4.082 15.752 -5.768 1.00 83.69 140 GLU A CA 1
ATOM 1144 C C . GLU A 1 140 ? 2.553 15.647 -5.879 1.00 83.69 140 GLU A C 1
ATOM 1146 O O . GLU A 1 140 ? 1.844 15.954 -4.924 1.00 83.69 140 GLU A O 1
ATOM 1151 N N . GLY A 1 141 ? 2.032 15.149 -7.002 1.00 82.19 141 GLY A N 1
ATOM 1152 C CA . GLY A 1 141 ? 0.603 14.898 -7.201 1.00 82.19 141 GLY A CA 1
ATOM 1153 C C . GLY A 1 141 ? 0.059 13.719 -6.387 1.00 82.19 141 GLY A C 1
ATOM 1154 O O . GLY A 1 141 ? -1.115 13.716 -6.018 1.00 82.19 141 GLY A O 1
ATOM 1155 N N . LEU A 1 142 ? 0.896 12.727 -6.066 1.00 84.19 142 LEU A N 1
ATOM 1156 C CA . LEU A 1 142 ? 0.533 11.573 -5.228 1.00 84.19 142 LEU A CA 1
ATOM 1157 C C . LEU A 1 142 ? 0.692 11.854 -3.735 1.00 84.19 142 LEU A C 1
ATOM 1159 O O . LEU A 1 142 ? 0.007 11.239 -2.911 1.00 84.19 142 LEU A O 1
ATOM 1163 N N . PHE A 1 143 ? 1.570 12.790 -3.384 1.00 86.50 143 PHE A N 1
ATOM 1164 C CA . PHE A 1 143 ? 1.874 13.160 -2.010 1.00 86.50 143 PHE A CA 1
ATOM 1165 C C . PHE A 1 143 ? 0.628 13.423 -1.137 1.00 86.50 143 PHE A C 1
ATOM 1167 O O . PHE A 1 143 ? 0.575 12.897 -0.022 1.00 86.50 143 PHE A O 1
ATOM 1174 N N . PRO A 1 144 ? -0.419 14.132 -1.606 1.00 86.88 144 PRO A N 1
ATOM 1175 C CA . PRO A 1 144 ? -1.628 14.345 -0.818 1.00 86.88 144 PRO A CA 1
ATOM 1176 C C . PRO A 1 144 ? -2.346 13.033 -0.453 1.00 86.88 144 PRO A C 1
ATOM 1178 O O . PRO A 1 144 ? -2.789 12.874 0.684 1.00 86.88 144 PRO A O 1
ATOM 1181 N N . LEU A 1 145 ? -2.405 12.058 -1.371 1.00 85.88 145 LEU A N 1
ATOM 1182 C CA . LEU A 1 145 ? -3.005 10.737 -1.119 1.00 85.88 145 LEU A CA 1
ATOM 1183 C C . LEU A 1 145 ? -2.188 9.926 -0.108 1.00 85.88 145 LEU A C 1
ATOM 1185 O O . LEU A 1 145 ? -2.746 9.223 0.741 1.00 85.88 145 LEU A O 1
ATOM 1189 N N . LEU A 1 146 ? -0.865 10.026 -0.188 1.00 89.75 146 LEU A N 1
ATOM 1190 C CA . LEU A 1 146 ? 0.042 9.366 0.741 1.00 89.75 146 LEU A CA 1
ATOM 1191 C C . LEU A 1 146 ? -0.077 9.961 2.150 1.00 89.75 146 LEU A C 1
ATOM 1193 O O . LEU A 1 146 ? -0.285 9.228 3.116 1.00 89.75 146 LEU A O 1
ATOM 1197 N N . LEU A 1 147 ? -0.036 11.291 2.265 1.00 91.69 147 LEU A N 1
ATOM 1198 C CA . LEU A 1 147 ? -0.203 12.006 3.530 1.00 91.69 147 LEU A CA 1
ATOM 1199 C C . LEU A 1 147 ? -1.561 11.694 4.171 1.00 91.69 147 LEU A C 1
ATOM 1201 O O . LEU A 1 147 ? -1.634 11.445 5.370 1.00 91.69 147 LEU A O 1
ATOM 1205 N N . MET A 1 148 ? -2.623 11.646 3.374 1.00 90.62 148 MET A N 1
ATOM 1206 C CA . MET A 1 148 ? -3.965 11.251 3.799 1.00 90.62 148 MET A CA 1
ATOM 1207 C C . MET A 1 148 ? -4.012 9.823 4.374 1.00 90.62 148 MET A C 1
ATOM 1209 O O . MET A 1 148 ? -4.631 9.587 5.419 1.00 90.62 148 MET A O 1
ATOM 1213 N N . SER A 1 149 ? -3.318 8.879 3.732 1.00 92.94 149 SER A N 1
ATOM 1214 C CA . SER A 1 149 ? -3.170 7.502 4.225 1.00 92.94 149 SER A CA 1
ATOM 1215 C C . SER A 1 149 ? -2.409 7.508 5.557 1.00 92.94 149 SER A C 1
ATOM 1217 O O . SER A 1 149 ? -2.897 6.989 6.559 1.00 92.94 149 SER A O 1
ATOM 1219 N N . TYR A 1 150 ? -1.287 8.227 5.625 1.00 96.06 150 TYR A N 1
ATOM 1220 C CA . TYR A 1 150 ? -0.475 8.362 6.834 1.00 96.06 150 TYR A CA 1
ATOM 1221 C C . TYR A 1 150 ? -1.244 8.946 8.030 1.00 96.06 150 TYR A C 1
ATOM 1223 O O . TYR A 1 150 ? -1.233 8.355 9.111 1.00 96.06 150 TYR A O 1
ATOM 1231 N N . VAL A 1 151 ? -1.984 10.050 7.861 1.00 96.12 151 VAL A N 1
ATOM 1232 C CA . VAL A 1 151 ? -2.786 10.627 8.962 1.00 96.12 151 VAL A CA 1
ATOM 1233 C C . VAL A 1 151 ? -3.919 9.708 9.411 1.00 96.12 151 VAL A C 1
ATOM 1235 O O . VAL A 1 151 ? -4.274 9.698 10.591 1.00 96.12 151 VAL A O 1
ATOM 1238 N N . SER A 1 152 ? -4.463 8.894 8.505 1.00 96.00 152 SER A N 1
ATOM 1239 C CA . SER A 1 152 ? -5.448 7.869 8.858 1.00 96.00 152 SER A CA 1
ATOM 1240 C C . SER A 1 152 ? -4.820 6.775 9.719 1.00 96.00 152 SER A C 1
ATOM 1242 O O . SER A 1 152 ? -5.390 6.401 10.744 1.00 96.00 152 SER A O 1
ATOM 1244 N N . LEU A 1 153 ? -3.617 6.316 9.365 1.00 97.69 153 LEU A N 1
ATOM 1245 C CA . LEU A 1 153 ? -2.868 5.333 10.149 1.00 97.69 153 LEU A CA 1
ATOM 1246 C C . LEU A 1 153 ? -2.469 5.885 11.526 1.00 97.69 153 LEU A C 1
ATOM 1248 O O . LEU A 1 153 ? -2.675 5.205 12.534 1.00 97.69 153 LEU A O 1
ATOM 1252 N N . LEU A 1 154 ? -2.008 7.141 11.602 1.00 98.00 154 LEU A N 1
ATOM 1253 C CA . LEU A 1 154 ? -1.781 7.848 12.871 1.00 98.00 154 LEU A CA 1
ATOM 1254 C C . LEU A 1 154 ? -3.054 7.860 13.727 1.00 98.00 154 LEU A C 1
ATOM 1256 O O . LEU A 1 154 ? -3.005 7.600 14.931 1.00 98.00 154 LEU A O 1
ATOM 1260 N N . LYS A 1 155 ? -4.219 8.108 13.115 1.00 97.75 155 LYS A N 1
ATOM 1261 C CA . LYS A 1 155 ? -5.494 8.103 13.836 1.00 97.75 155 LYS A CA 1
ATOM 1262 C C . LYS A 1 155 ? -5.862 6.715 14.361 1.00 97.75 155 LYS A C 1
ATOM 1264 O O . LYS A 1 155 ? -6.315 6.613 15.504 1.00 97.75 155 LYS A O 1
ATOM 1269 N N . ILE A 1 156 ? -5.675 5.666 13.561 1.00 97.62 156 ILE A N 1
ATOM 1270 C CA . ILE A 1 156 ? -5.909 4.274 13.977 1.00 97.62 156 ILE A CA 1
ATOM 1271 C C . ILE A 1 156 ? -5.000 3.930 15.160 1.00 97.62 156 ILE A C 1
ATOM 1273 O O . ILE A 1 156 ? -5.487 3.434 16.181 1.00 97.62 156 ILE A O 1
ATOM 1277 N N . TYR A 1 157 ? -3.710 4.258 15.065 1.00 97.62 157 TYR A N 1
ATOM 1278 C CA . TYR A 1 157 ? -2.740 4.056 16.138 1.00 97.62 157 TYR A CA 1
ATOM 1279 C C . TYR A 1 157 ? -3.145 4.791 17.423 1.00 97.62 157 TYR A C 1
ATOM 1281 O O . TYR A 1 157 ? -3.246 4.172 18.486 1.00 97.62 157 TYR A O 1
ATOM 1289 N N . PHE A 1 158 ? -3.467 6.084 17.321 1.00 97.12 158 PHE A N 1
ATOM 1290 C CA . PHE A 1 158 ? -3.934 6.909 18.438 1.00 97.12 158 PHE A CA 1
ATOM 1291 C C . PHE A 1 158 ? -5.154 6.288 19.133 1.00 97.12 158 PHE A C 1
ATOM 1293 O O . PHE A 1 158 ? -5.203 6.207 20.360 1.00 97.12 158 PHE A O 1
ATOM 1300 N N . LEU A 1 159 ? -6.146 5.821 18.366 1.00 97.31 159 LEU A N 1
ATOM 1301 C CA . LEU A 1 159 ? -7.342 5.186 18.928 1.00 97.31 159 LEU A CA 1
ATOM 1302 C C . LEU A 1 159 ? -7.012 3.860 19.621 1.00 97.31 159 LEU A C 1
ATOM 1304 O O . LEU A 1 159 ? -7.557 3.593 20.694 1.00 97.31 159 LEU A O 1
ATOM 1308 N N . CYS A 1 160 ? -6.097 3.067 19.060 1.00 95.81 160 CYS A N 1
ATOM 1309 C CA . CYS A 1 160 ? -5.631 1.836 19.692 1.00 95.81 160 CYS A CA 1
ATOM 1310 C C . CYS A 1 160 ? -4.937 2.115 21.027 1.00 95.81 160 CYS A C 1
ATOM 1312 O O . CYS A 1 160 ? -5.269 1.470 22.018 1.00 95.81 160 CYS A O 1
ATOM 1314 N N . LYS A 1 161 ? -4.023 3.090 21.089 1.00 94.50 161 LYS A N 1
ATOM 1315 C CA . LYS A 1 161 ? -3.336 3.442 22.342 1.00 94.50 161 LYS A CA 1
ATOM 1316 C C . LYS A 1 161 ? -4.289 4.047 23.374 1.00 94.50 161 LYS A C 1
ATOM 1318 O O . LYS A 1 161 ? -4.237 3.669 24.538 1.00 94.50 161 LYS A O 1
ATOM 1323 N N . LYS A 1 162 ? -5.215 4.912 22.949 1.00 94.81 162 LYS A N 1
ATOM 1324 C CA . LYS A 1 162 ? -6.163 5.586 23.850 1.00 94.81 162 LYS A CA 1
ATOM 1325 C C . LYS A 1 162 ? -7.228 4.659 24.437 1.00 94.81 162 LYS A C 1
ATOM 1327 O O . LYS A 1 162 ? -7.588 4.808 25.599 1.00 94.81 162 LYS A O 1
ATOM 1332 N N . ASN A 1 163 ? -7.790 3.760 23.629 1.00 93.69 163 ASN A N 1
ATOM 1333 C CA . ASN A 1 163 ? -8.942 2.947 24.031 1.00 93.69 163 ASN A CA 1
ATOM 1334 C C . ASN A 1 163 ? -8.604 1.471 24.285 1.00 93.69 163 ASN A C 1
ATOM 1336 O O . ASN A 1 163 ? -9.490 0.758 24.750 1.00 93.69 163 ASN A O 1
ATOM 1340 N N . ASN A 1 164 ? -7.372 1.035 23.983 1.00 87.38 164 ASN A N 1
ATOM 1341 C CA . ASN A 1 164 ? -6.887 -0.350 23.991 1.00 87.38 164 ASN A CA 1
ATOM 1342 C C . ASN A 1 164 ? -7.754 -1.307 23.135 1.00 87.38 164 ASN A C 1
ATOM 1344 O O . ASN A 1 164 ? -8.921 -1.534 23.466 1.00 87.38 164 ASN A O 1
ATOM 1348 N N . PRO A 1 165 ? -7.251 -1.902 22.038 1.00 82.81 165 PRO A N 1
ATOM 1349 C CA . PRO A 1 165 ? -8.057 -2.794 21.204 1.00 82.81 165 PRO A CA 1
ATOM 1350 C C . PRO A 1 165 ? -8.432 -4.075 21.965 1.00 82.81 165 PRO A C 1
ATOM 1352 O O . PRO A 1 165 ? -7.607 -4.957 22.194 1.00 82.81 165 PRO A O 1
ATOM 1355 N N . ASN A 1 166 ? -9.701 -4.166 22.358 1.00 90.06 166 ASN A N 1
ATOM 1356 C CA . ASN A 1 166 ? -10.322 -5.314 23.010 1.00 90.06 166 ASN A CA 1
ATOM 1357 C C . ASN A 1 166 ? -11.760 -5.471 22.493 1.00 90.06 166 ASN A C 1
ATOM 1359 O O . ASN A 1 166 ? -12.296 -4.569 21.847 1.00 90.06 166 ASN A O 1
ATOM 1363 N N . ARG A 1 167 ? -12.411 -6.598 22.805 1.00 90.50 167 ARG A N 1
ATOM 1364 C CA . ARG A 1 167 ? -13.773 -6.902 22.327 1.00 90.50 167 ARG A CA 1
ATOM 1365 C C . ARG A 1 167 ? -14.783 -5.780 22.617 1.00 90.50 167 ARG A C 1
ATOM 1367 O O . ARG A 1 167 ? -15.630 -5.495 21.780 1.00 90.50 167 ARG A O 1
ATOM 1374 N N . GLY A 1 168 ? -14.687 -5.120 23.771 1.00 91.25 168 GLY A N 1
ATOM 1375 C CA . GLY A 1 168 ? -15.596 -4.034 24.152 1.00 91.25 168 GLY A CA 1
ATOM 1376 C C . GLY A 1 168 ? -15.328 -2.704 23.436 1.00 91.25 168 GLY A C 1
ATOM 1377 O O . GLY A 1 168 ? -16.208 -1.845 23.394 1.00 91.25 168 GLY A O 1
ATOM 1378 N N . SER A 1 169 ? -14.138 -2.510 22.860 1.00 93.75 169 SER A N 1
ATOM 1379 C CA . SER A 1 169 ? -13.746 -1.255 22.206 1.00 93.75 169 SER A CA 1
ATOM 1380 C C . SER A 1 169 ? -13.846 -1.281 20.679 1.00 93.75 169 SER A C 1
ATOM 1382 O O . SER A 1 169 ? -13.754 -0.213 20.077 1.00 93.75 169 SER A O 1
ATOM 1384 N N . VAL A 1 170 ? -14.104 -2.439 20.051 1.00 94.50 170 VAL A N 1
ATOM 1385 C CA . VAL A 1 170 ? -14.169 -2.606 18.580 1.00 94.50 170 VAL A CA 1
ATOM 1386 C C . VAL A 1 170 ? -15.115 -1.596 17.926 1.00 94.50 170 VAL A C 1
ATOM 1388 O O . VAL A 1 170 ? -14.678 -0.728 17.169 1.00 94.50 170 VAL A O 1
ATOM 1391 N N . LEU A 1 171 ? -16.409 -1.661 18.265 1.00 95.25 171 LEU A N 1
ATOM 1392 C CA . LEU A 1 171 ? -17.437 -0.801 17.668 1.00 95.25 171 LEU A CA 1
ATOM 1393 C C . LEU A 1 171 ? -17.198 0.674 17.999 1.00 95.25 171 LEU A C 1
ATOM 1395 O O . LEU A 1 171 ? -17.394 1.544 17.153 1.00 95.25 171 LEU A O 1
ATOM 1399 N N . LYS A 1 172 ? -16.739 0.966 19.223 1.00 96.19 172 LYS A N 1
ATOM 1400 C CA . LYS A 1 172 ? -16.401 2.330 19.650 1.00 96.19 172 LYS A CA 1
ATOM 1401 C C . LYS A 1 172 ? -15.270 2.905 18.795 1.00 96.19 172 LYS A C 1
ATOM 1403 O O . LYS A 1 172 ? -15.397 4.021 18.299 1.00 96.19 172 LYS A O 1
ATOM 1408 N N . ASN A 1 173 ? -14.179 2.163 18.620 1.00 96.75 173 ASN A N 1
ATOM 1409 C CA . ASN A 1 173 ? -13.019 2.604 17.848 1.00 96.75 173 ASN A CA 1
ATOM 1410 C C . ASN A 1 173 ? -13.370 2.788 16.375 1.00 96.75 173 ASN A C 1
ATOM 1412 O O . ASN A 1 173 ? -13.019 3.821 15.807 1.00 96.75 173 ASN A O 1
ATOM 1416 N N . LEU A 1 174 ? -14.127 1.855 15.793 1.00 95.69 174 LEU A N 1
ATOM 1417 C CA . LEU A 1 174 ? -14.579 1.967 14.411 1.00 95.69 174 LEU A CA 1
ATOM 1418 C C . LEU A 1 174 ? -15.462 3.207 14.208 1.00 95.69 174 LEU A C 1
ATOM 1420 O O . LEU A 1 174 ? -15.177 4.013 13.326 1.00 95.69 174 LEU A O 1
ATOM 1424 N N . LYS A 1 175 ? -16.467 3.431 15.068 1.00 95.69 175 LYS A N 1
ATOM 1425 C CA . LYS A 1 175 ? -17.321 4.634 15.008 1.00 95.69 175 LYS A CA 1
ATOM 1426 C C . LYS A 1 175 ? -16.506 5.921 15.137 1.00 95.69 175 LYS A C 1
ATOM 1428 O O . LYS A 1 175 ? -16.718 6.856 14.371 1.00 95.69 175 LYS A O 1
ATOM 1433 N N . LEU A 1 176 ? -15.562 5.975 16.081 1.00 96.38 176 LEU A N 1
ATOM 1434 C CA . LEU A 1 176 ? -14.697 7.144 16.275 1.00 96.38 176 LEU A CA 1
ATOM 1435 C C . LEU A 1 176 ? -13.797 7.409 15.064 1.00 96.38 176 LEU A C 1
ATOM 1437 O O . LEU A 1 176 ? -13.591 8.570 14.709 1.00 96.38 176 LEU A O 1
ATOM 1441 N N . PHE A 1 177 ? -13.259 6.357 14.448 1.00 96.12 177 PHE A N 1
ATOM 1442 C CA . PHE A 1 177 ? -12.424 6.472 13.260 1.00 96.12 177 PHE A CA 1
ATOM 1443 C C . PHE A 1 177 ? -13.232 6.972 12.060 1.00 96.12 177 PHE A C 1
ATOM 1445 O O . PHE A 1 177 ? -12.884 7.999 11.485 1.00 96.12 177 PHE A O 1
ATOM 1452 N N . LEU A 1 178 ? -14.356 6.325 11.747 1.00 93.19 178 LEU A N 1
ATOM 1453 C CA . LEU A 1 178 ? -15.208 6.693 10.614 1.00 93.19 178 LEU A CA 1
ATOM 1454 C C . LEU A 1 178 ? -15.799 8.099 10.764 1.00 93.19 178 LEU A C 1
ATOM 1456 O O . LEU A 1 178 ? -15.779 8.884 9.815 1.00 93.19 178 LEU A O 1
ATOM 1460 N N . HIS A 1 179 ? -16.243 8.466 11.971 1.00 92.31 179 HIS A N 1
ATOM 1461 C CA . HIS A 1 179 ? -16.685 9.831 12.254 1.00 92.31 179 HIS A CA 1
ATOM 1462 C C . HIS A 1 179 ? -15.562 10.850 12.014 1.00 92.31 179 HIS A C 1
ATOM 1464 O O . HIS A 1 179 ? -15.791 11.902 11.416 1.00 92.31 179 HIS A O 1
ATOM 1470 N N . TRP A 1 180 ? -14.334 10.539 12.445 1.00 93.31 180 TRP A N 1
ATOM 1471 C CA . TRP A 1 180 ? -13.178 11.398 12.202 1.00 93.31 180 TRP A CA 1
ATOM 1472 C C . TRP A 1 180 ? -12.858 11.517 10.704 1.00 93.31 180 TRP A C 1
ATOM 1474 O O . TRP A 1 180 ? -12.671 12.637 10.231 1.00 93.31 180 TRP A O 1
ATOM 1484 N N . CYS A 1 181 ? -12.884 10.418 9.942 1.00 89.69 181 CYS A N 1
ATOM 1485 C CA . CYS A 1 181 ? -12.699 10.440 8.487 1.00 89.69 181 CYS A CA 1
ATOM 1486 C C . CYS A 1 181 ? -13.743 11.331 7.795 1.00 89.69 181 CYS A C 1
ATOM 1488 O O . CYS A 1 181 ? -13.376 12.191 6.992 1.00 89.69 181 CYS A O 1
ATOM 1490 N N . ASN A 1 182 ? -15.026 11.184 8.152 1.00 85.31 182 ASN A N 1
ATOM 1491 C CA . ASN A 1 182 ? -16.108 12.010 7.605 1.00 85.31 182 ASN A CA 1
ATOM 1492 C C . ASN A 1 182 ? -15.950 13.487 7.963 1.00 85.31 182 ASN A C 1
ATOM 1494 O O . ASN A 1 182 ? -16.296 14.353 7.164 1.00 85.31 182 ASN A O 1
ATOM 1498 N N . LYS A 1 183 ? -15.450 13.803 9.155 1.00 86.81 183 LYS A N 1
ATOM 1499 C CA . LYS A 1 183 ? -15.299 15.192 9.590 1.00 86.81 183 LYS A CA 1
ATOM 1500 C C . LYS A 1 183 ? -14.069 15.883 8.997 1.00 86.81 183 LYS A C 1
ATOM 1502 O O . LYS A 1 183 ? -14.126 17.086 8.774 1.00 86.81 183 LYS A O 1
ATOM 1507 N N . HIS A 1 184 ? -12.968 15.157 8.800 1.00 87.19 184 HIS A N 1
ATOM 1508 C CA . HIS A 1 184 ? -11.657 15.772 8.566 1.00 87.19 184 HIS A CA 1
ATOM 1509 C C . HIS A 1 184 ? -11.010 15.450 7.219 1.00 87.19 184 HIS A C 1
ATOM 1511 O O . HIS A 1 184 ? -10.260 16.281 6.727 1.00 87.19 184 HIS A O 1
ATOM 1517 N N . LEU A 1 185 ? -11.258 14.274 6.634 1.00 82.25 185 LEU A N 1
ATOM 1518 C CA . LEU A 1 185 ? -10.596 13.872 5.384 1.00 82.25 185 LEU A CA 1
ATOM 1519 C C . LEU A 1 185 ? -11.485 14.046 4.155 1.00 82.25 185 LEU A C 1
ATOM 1521 O O . LEU A 1 185 ? -10.980 14.191 3.050 1.00 82.25 185 LEU A O 1
ATOM 1525 N N . ASN A 1 186 ? -12.806 13.974 4.338 1.00 73.31 186 ASN A N 1
ATOM 1526 C CA . ASN A 1 186 ? -13.817 14.107 3.284 1.00 73.31 186 ASN A CA 1
ATOM 1527 C C . ASN A 1 186 ? -13.638 13.178 2.055 1.00 73.31 186 ASN A C 1
ATOM 1529 O O . ASN A 1 186 ? -14.319 13.320 1.048 1.00 73.31 186 ASN A O 1
ATOM 1533 N N . THR A 1 187 ? -12.803 12.139 2.139 1.00 68.75 187 THR A N 1
ATOM 1534 C CA . THR A 1 187 ? -12.406 11.268 1.006 1.00 68.75 187 THR A CA 1
ATOM 1535 C C . THR A 1 187 ? -12.496 9.765 1.328 1.00 68.75 187 THR A C 1
ATOM 1537 O O . THR A 1 187 ? -12.552 9.390 2.503 1.00 68.75 187 THR A O 1
ATOM 1540 N N . SER A 1 188 ? -12.610 8.910 0.304 1.00 65.56 188 SER A N 1
ATOM 1541 C CA . SER A 1 188 ? -12.770 7.457 0.468 1.00 65.56 188 SER A CA 1
ATOM 1542 C C . SER A 1 188 ? -11.440 6.814 0.867 1.00 65.56 188 SER A C 1
ATOM 1544 O O . SER A 1 188 ? -10.466 6.870 0.121 1.00 65.56 188 SER A O 1
ATOM 1546 N N . MET A 1 189 ? -11.420 6.192 2.047 1.00 77.81 189 MET A N 1
ATOM 1547 C CA . MET A 1 189 ? -10.238 5.582 2.672 1.00 77.81 189 MET A CA 1
ATOM 1548 C C . MET A 1 189 ? -10.409 4.069 2.789 1.00 77.81 189 MET A C 1
ATOM 1550 O O . MET A 1 189 ? -10.335 3.497 3.874 1.00 77.81 189 MET A O 1
ATOM 1554 N N . ALA A 1 190 ? -10.785 3.420 1.689 1.00 83.00 190 ALA A N 1
ATOM 1555 C CA . ALA A 1 190 ? -11.269 2.048 1.749 1.00 83.00 190 ALA A CA 1
ATOM 1556 C C . ALA A 1 190 ? -10.196 1.066 2.267 1.00 83.00 190 ALA A C 1
ATOM 1558 O O . ALA A 1 190 ? -10.472 0.260 3.154 1.00 83.00 190 ALA A O 1
ATOM 1559 N N . SER A 1 191 ? -8.952 1.219 1.809 1.00 87.94 191 SER A N 1
ATOM 1560 C CA . SER A 1 191 ? -7.790 0.464 2.293 1.00 87.94 191 SER A CA 1
ATOM 1561 C C . SER A 1 191 ? -7.534 0.660 3.794 1.00 87.94 191 SER A C 1
ATOM 1563 O O . SER A 1 191 ? -7.302 -0.296 4.532 1.00 87.94 191 SER A O 1
ATOM 1565 N N . GLU A 1 192 ? -7.616 1.897 4.279 1.00 92.75 192 GLU A N 1
ATOM 1566 C CA . GLU A 1 192 ? -7.381 2.235 5.683 1.00 92.75 192 GLU A CA 1
ATOM 1567 C C . GLU A 1 192 ? -8.526 1.762 6.579 1.00 92.75 192 GLU A C 1
ATOM 1569 O O . GLU A 1 192 ? -8.287 1.338 7.707 1.00 92.75 192 GLU A O 1
ATOM 1574 N N . ILE A 1 193 ? -9.767 1.801 6.086 1.00 92.06 193 ILE A N 1
ATOM 1575 C CA . ILE A 1 193 ? -10.934 1.243 6.777 1.00 92.06 193 ILE A CA 1
ATOM 1576 C C . ILE A 1 193 ? -10.791 -0.273 6.896 1.00 92.06 193 ILE A C 1
ATOM 1578 O O . ILE A 1 193 ? -10.999 -0.802 7.986 1.00 92.06 193 ILE A O 1
ATOM 1582 N N . GLN A 1 194 ? -10.376 -0.960 5.829 1.00 91.81 194 GLN A N 1
ATOM 1583 C CA . GLN A 1 194 ? -10.100 -2.397 5.867 1.00 91.81 194 GLN A CA 1
ATOM 1584 C C . GLN A 1 194 ? -9.046 -2.724 6.935 1.00 91.81 194 GLN A C 1
ATOM 1586 O O . GLN A 1 194 ? -9.256 -3.602 7.773 1.00 91.81 194 GLN A O 1
ATOM 1591 N N . LEU A 1 195 ? -7.950 -1.963 6.988 1.00 94.44 195 LEU A N 1
ATOM 1592 C CA . LEU A 1 195 ? -6.926 -2.137 8.019 1.00 94.44 195 LEU A CA 1
ATOM 1593 C C . LEU A 1 195 ? -7.454 -1.826 9.431 1.00 94.44 195 LEU A C 1
ATOM 1595 O O . LEU A 1 195 ? -7.173 -2.565 10.376 1.00 94.44 195 LEU A O 1
ATOM 1599 N N . ALA A 1 196 ? -8.262 -0.775 9.587 1.00 95.06 196 ALA A N 1
ATOM 1600 C CA . ALA A 1 196 ? -8.887 -0.419 10.858 1.00 95.06 196 ALA A CA 1
ATOM 1601 C C . ALA A 1 196 ? -9.817 -1.529 11.373 1.00 95.06 196 ALA A C 1
ATOM 1603 O O . ALA A 1 196 ? -9.765 -1.861 12.556 1.00 95.06 196 ALA A O 1
ATOM 1604 N N . ILE A 1 197 ? -10.628 -2.134 10.496 1.00 93.69 197 ILE A N 1
ATOM 1605 C CA . ILE A 1 197 ? -11.492 -3.286 10.805 1.00 93.69 197 ILE A CA 1
ATOM 1606 C C . ILE A 1 197 ? -10.647 -4.430 11.364 1.00 93.69 197 ILE A C 1
ATOM 1608 O O . ILE A 1 197 ? -10.964 -4.943 12.438 1.00 93.69 197 ILE A O 1
ATOM 1612 N N . ARG A 1 198 ? -9.549 -4.791 10.688 1.00 93.81 198 ARG A N 1
ATOM 1613 C CA . ARG A 1 198 ? -8.664 -5.881 11.123 1.00 93.81 198 ARG A CA 1
ATOM 1614 C C . ARG A 1 198 ? -8.013 -5.595 12.477 1.00 93.81 198 ARG A C 1
ATOM 1616 O O . ARG A 1 198 ? -8.088 -6.423 13.386 1.00 93.81 198 ARG A O 1
ATOM 1623 N N . ILE A 1 199 ? -7.435 -4.405 12.645 1.00 94.94 199 ILE A N 1
ATOM 1624 C CA . ILE A 1 199 ? -6.731 -4.014 13.876 1.00 94.94 199 ILE A CA 1
ATOM 1625 C C . ILE A 1 199 ? -7.702 -3.891 15.055 1.00 94.94 199 ILE A C 1
ATOM 1627 O O . ILE A 1 199 ? -7.467 -4.475 16.117 1.00 94.94 199 ILE A O 1
ATOM 1631 N N . PHE A 1 200 ? -8.804 -3.151 14.898 1.00 95.31 200 PHE A N 1
ATOM 1632 C CA . PHE A 1 200 ? -9.796 -2.995 15.964 1.00 95.31 200 PHE A CA 1
ATOM 1633 C C . PHE A 1 200 ? -10.495 -4.321 16.264 1.00 95.31 200 PHE A C 1
ATOM 1635 O O . PHE A 1 200 ? -10.740 -4.616 17.431 1.00 95.31 200 PHE A O 1
ATOM 1642 N N . GLY A 1 201 ? -10.741 -5.144 15.242 1.00 92.50 201 GLY A N 1
ATOM 1643 C CA . GLY A 1 201 ? -11.297 -6.494 15.341 1.00 92.50 201 GLY A CA 1
ATOM 1644 C C . GLY A 1 201 ? -10.391 -7.518 16.032 1.00 92.50 201 GLY A C 1
ATOM 1645 O O . GLY A 1 201 ? -10.799 -8.669 16.189 1.00 92.50 201 GLY A O 1
ATOM 1646 N N . GLY A 1 202 ? -9.199 -7.108 16.480 1.00 91.06 202 GLY A N 1
ATOM 1647 C CA . GLY A 1 202 ? -8.309 -7.893 17.333 1.00 91.06 202 GLY A CA 1
ATOM 1648 C C . GLY A 1 202 ? -7.188 -8.622 16.600 1.00 91.06 202 GLY A C 1
ATOM 1649 O O . GLY A 1 202 ? -6.316 -9.171 17.269 1.00 91.06 202 GLY A O 1
ATOM 1650 N N . ASP A 1 203 ? -7.144 -8.589 15.267 1.00 91.56 203 ASP A N 1
ATOM 1651 C CA . ASP A 1 203 ? -6.150 -9.346 14.509 1.00 91.56 203 ASP A CA 1
ATOM 1652 C C . ASP A 1 203 ? -4.730 -8.812 14.759 1.00 91.56 203 ASP A C 1
ATOM 1654 O O . ASP A 1 203 ? -4.350 -7.706 14.362 1.00 91.56 203 ASP A O 1
ATOM 1658 N N . SER A 1 204 ? -3.935 -9.614 15.468 1.00 89.94 204 SER A N 1
ATOM 1659 C CA . SER A 1 204 ? -2.591 -9.246 15.897 1.00 89.94 204 SER A CA 1
ATOM 1660 C C . SER A 1 204 ? -1.586 -9.181 14.750 1.00 89.94 204 SER A C 1
ATOM 1662 O O . SER A 1 204 ? -0.571 -8.500 14.892 1.00 89.94 204 SER A O 1
ATOM 1664 N N . ARG A 1 205 ? -1.858 -9.823 13.605 1.00 90.31 205 ARG A N 1
ATOM 1665 C CA . ARG A 1 205 ? -0.956 -9.815 12.440 1.00 90.31 205 ARG A CA 1
ATOM 1666 C C . ARG A 1 205 ? -0.766 -8.394 11.911 1.00 90.31 205 ARG A C 1
ATOM 1668 O O . ARG A 1 205 ? 0.360 -7.944 11.706 1.00 90.31 205 ARG A O 1
ATOM 1675 N N . PHE A 1 206 ? -1.861 -7.641 11.835 1.00 93.75 206 PHE A N 1
ATOM 1676 C CA . PHE A 1 206 ? -1.888 -6.283 11.288 1.00 93.75 206 PHE A CA 1
ATOM 1677 C C . PHE A 1 206 ? -1.389 -5.202 12.254 1.00 93.75 206 PHE A C 1
ATOM 1679 O O . PHE A 1 206 ? -1.137 -4.071 11.845 1.00 93.75 206 PHE A O 1
ATOM 1686 N N . ARG A 1 207 ? -1.158 -5.532 13.532 1.00 93.31 207 ARG A N 1
ATOM 1687 C CA . ARG A 1 207 ? -0.564 -4.594 14.505 1.00 93.31 207 ARG A CA 1
ATOM 1688 C C . ARG A 1 207 ? 0.830 -4.130 14.097 1.00 93.31 207 ARG A C 1
ATOM 1690 O O . ARG A 1 207 ? 1.219 -3.008 14.428 1.00 93.31 207 ARG A O 1
ATOM 1697 N N . LYS A 1 208 ? 1.564 -4.972 13.362 1.00 92.69 208 LYS A N 1
ATOM 1698 C CA . LYS A 1 208 ? 2.898 -4.665 12.832 1.00 92.69 208 LYS A CA 1
ATOM 1699 C C . LYS A 1 208 ? 2.874 -3.526 11.817 1.00 92.69 208 LYS A C 1
ATOM 1701 O O . LYS A 1 208 ? 3.785 -2.710 11.861 1.00 92.69 208 LYS A O 1
ATOM 1706 N N . MET A 1 209 ? 1.817 -3.412 11.007 1.00 94.81 209 MET A N 1
ATOM 1707 C CA . MET A 1 209 ? 1.657 -2.337 10.011 1.00 94.81 209 MET A CA 1
ATOM 1708 C C . MET A 1 209 ? 1.486 -0.948 10.647 1.00 94.81 209 MET A C 1
ATOM 1710 O O . MET A 1 209 ? 1.675 0.075 10.007 1.00 94.81 209 MET A O 1
ATOM 1714 N N . ILE A 1 210 ? 1.147 -0.883 11.935 1.00 95.19 210 ILE A N 1
ATOM 1715 C CA . ILE A 1 210 ? 1.056 0.386 12.671 1.00 95.19 210 ILE A CA 1
ATOM 1716 C C . ILE A 1 210 ? 2.019 0.446 13.859 1.00 95.19 210 ILE A C 1
ATOM 1718 O O . ILE A 1 210 ? 1.862 1.296 14.728 1.00 95.19 210 ILE A O 1
ATOM 1722 N N . ALA A 1 211 ? 2.981 -0.480 13.947 1.00 94.50 211 ALA A N 1
ATOM 1723 C CA . ALA A 1 211 ? 3.918 -0.582 15.066 1.00 94.50 211 ALA A CA 1
ATOM 1724 C C . ALA A 1 211 ? 3.244 -0.582 16.460 1.00 94.50 211 ALA A C 1
ATOM 1726 O O . ALA A 1 211 ? 3.806 -0.067 17.428 1.00 94.50 211 ALA A O 1
ATOM 1727 N N . LEU A 1 212 ? 2.048 -1.172 16.602 1.00 92.75 212 LEU A N 1
ATOM 1728 C CA . LEU A 1 212 ? 1.261 -1.046 17.839 1.00 92.75 212 LEU A CA 1
ATOM 1729 C C . LEU A 1 212 ? 1.956 -1.658 19.064 1.00 92.75 212 LEU A C 1
ATOM 1731 O O . LEU A 1 212 ? 1.777 -1.171 20.183 1.00 92.75 212 LEU A O 1
ATOM 1735 N N . ASP A 1 213 ? 2.757 -2.699 18.845 1.00 90.62 213 ASP A N 1
ATOM 1736 C CA . ASP A 1 213 ? 3.474 -3.426 19.897 1.00 90.62 213 ASP A CA 1
ATOM 1737 C C . ASP A 1 213 ? 4.830 -2.779 20.255 1.00 90.62 213 ASP A C 1
ATOM 1739 O O . ASP A 1 213 ? 5.542 -3.267 21.135 1.00 90.62 213 ASP A O 1
ATOM 1743 N N . LYS A 1 214 ? 5.209 -1.676 19.591 1.00 89.81 214 LYS A N 1
ATOM 1744 C CA . LYS A 1 214 ? 6.399 -0.894 19.951 1.00 89.81 214 LYS A CA 1
ATOM 1745 C C . LYS A 1 214 ? 6.136 -0.045 21.199 1.00 89.81 214 LYS A C 1
ATOM 1747 O O . LYS A 1 214 ? 5.003 0.365 21.486 1.00 89.81 214 LYS A O 1
ATOM 1752 N N . LYS A 1 215 ? 7.208 0.174 21.962 1.00 82.50 215 LYS A N 1
ATOM 1753 C CA . LYS A 1 215 ? 7.212 0.973 23.192 1.00 82.50 215 LYS A CA 1
ATOM 1754 C C . LYS A 1 215 ? 7.306 2.472 22.874 1.00 82.50 215 LYS A C 1
ATOM 1756 O O . LYS A 1 215 ? 7.706 2.854 21.777 1.00 82.50 215 LYS A O 1
ATOM 1761 N N . GLY A 1 216 ? 6.909 3.302 23.840 1.00 74.50 216 GLY A N 1
ATOM 1762 C CA . GLY A 1 216 ? 6.831 4.762 23.700 1.00 74.50 216 GLY A CA 1
ATOM 1763 C C . GLY A 1 216 ? 8.165 5.474 23.481 1.00 74.50 216 GLY A C 1
ATOM 1764 O O . GLY A 1 216 ? 8.194 6.560 22.927 1.00 74.50 216 GLY A O 1
ATOM 1765 N N . ASP A 1 217 ? 9.281 4.846 23.835 1.00 83.19 217 ASP A N 1
ATOM 1766 C CA . ASP A 1 217 ? 10.640 5.332 23.571 1.00 83.19 217 ASP A CA 1
ATOM 1767 C C . ASP A 1 217 ? 11.081 5.138 22.105 1.00 83.19 217 ASP A C 1
ATOM 1769 O O . ASP A 1 217 ? 12.172 5.551 21.723 1.00 83.19 217 ASP A O 1
ATOM 1773 N N . GLN A 1 218 ? 10.241 4.526 21.262 1.00 89.88 218 GLN A N 1
ATOM 1774 C CA . GLN A 1 218 ? 10.545 4.196 19.865 1.00 89.88 218 GLN A CA 1
ATOM 1775 C C . GLN A 1 218 ? 9.653 4.954 18.868 1.00 89.88 218 GLN A C 1
ATOM 1777 O O . GLN A 1 218 ? 9.251 4.393 17.845 1.00 89.88 218 GLN A O 1
ATOM 1782 N N . LEU A 1 219 ? 9.334 6.223 19.146 1.00 93.44 219 LEU A N 1
ATOM 1783 C CA . LEU A 1 219 ? 8.449 7.044 18.304 1.00 93.44 219 LEU A CA 1
ATOM 1784 C C . LEU A 1 219 ? 8.925 7.161 16.854 1.00 93.44 219 LEU A C 1
ATOM 1786 O O . LEU A 1 219 ? 8.118 6.987 15.944 1.00 93.44 219 LEU A O 1
ATOM 1790 N N . ASP A 1 220 ? 10.230 7.309 16.622 1.00 93.31 220 ASP A N 1
ATOM 1791 C CA . ASP A 1 220 ? 10.790 7.329 15.263 1.00 93.31 220 ASP A CA 1
ATOM 1792 C C . ASP A 1 220 ? 10.499 6.035 14.492 1.00 93.31 220 ASP A C 1
ATOM 1794 O O . ASP A 1 220 ? 10.218 6.053 13.292 1.00 93.31 220 ASP A O 1
ATOM 1798 N N . VAL A 1 221 ? 10.538 4.887 15.178 1.00 94.38 221 VAL A N 1
ATOM 1799 C CA . VAL A 1 221 ? 10.201 3.591 14.577 1.00 94.38 221 VAL A CA 1
ATOM 1800 C C . VAL A 1 221 ? 8.709 3.531 14.272 1.00 94.38 221 VAL A C 1
ATOM 1802 O O . VAL A 1 221 ? 8.342 3.075 13.194 1.00 94.38 221 VAL A O 1
ATOM 1805 N N . ILE A 1 222 ? 7.863 4.015 15.185 1.00 95.94 222 ILE A N 1
ATOM 1806 C CA . ILE A 1 222 ? 6.407 4.049 15.010 1.00 95.94 222 ILE A CA 1
ATOM 1807 C C . ILE A 1 222 ? 6.031 4.894 13.791 1.00 95.94 222 ILE A C 1
ATOM 1809 O O . ILE A 1 222 ? 5.353 4.392 12.895 1.00 95.94 222 ILE A O 1
ATOM 1813 N N . PHE A 1 223 ? 6.504 6.139 13.711 1.00 96.06 223 PHE A N 1
ATOM 1814 C CA . PHE A 1 223 ? 6.190 7.036 12.597 1.00 96.06 223 PHE A CA 1
ATOM 1815 C C . PHE A 1 223 ? 6.751 6.527 11.271 1.00 96.06 223 PHE A C 1
ATOM 1817 O O . PHE A 1 223 ? 6.046 6.544 10.264 1.00 96.06 223 PHE A O 1
ATOM 1824 N N . ARG A 1 224 ? 7.970 5.972 11.264 1.00 94.19 224 ARG A N 1
ATOM 1825 C CA . ARG A 1 224 ? 8.535 5.353 10.058 1.00 94.19 224 ARG A CA 1
ATOM 1826 C C . ARG A 1 224 ? 7.729 4.140 9.595 1.00 94.19 224 ARG A C 1
ATOM 1828 O O . ARG A 1 224 ? 7.527 3.993 8.396 1.00 94.19 224 ARG A O 1
ATOM 1835 N N . THR A 1 225 ? 7.269 3.285 10.510 1.00 95.81 225 THR A N 1
ATOM 1836 C CA . THR A 1 225 ? 6.421 2.136 10.161 1.00 95.81 225 THR A CA 1
ATOM 1837 C C . THR A 1 225 ? 5.073 2.589 9.614 1.00 95.81 225 THR A C 1
ATOM 1839 O O . THR A 1 225 ? 4.665 2.110 8.564 1.00 95.81 225 THR A O 1
ATOM 1842 N N . LEU A 1 226 ? 4.416 3.550 10.267 1.00 96.94 226 LEU A N 1
ATOM 1843 C CA . LEU A 1 226 ? 3.161 4.126 9.778 1.00 96.94 226 LEU A CA 1
ATOM 1844 C C . LEU A 1 226 ? 3.329 4.760 8.390 1.00 96.94 226 LEU A C 1
ATOM 1846 O O . LEU A 1 226 ? 2.432 4.658 7.559 1.00 96.94 226 LEU A O 1
ATOM 1850 N N . TRP A 1 227 ? 4.469 5.399 8.125 1.00 95.31 227 TRP A N 1
ATOM 1851 C CA . TRP A 1 227 ? 4.774 5.965 6.813 1.00 95.31 227 TRP A CA 1
ATOM 1852 C C . TRP A 1 227 ? 5.010 4.894 5.746 1.00 95.31 227 TRP A C 1
ATOM 1854 O O . TRP A 1 227 ? 4.454 5.008 4.659 1.00 95.31 227 TRP A O 1
ATOM 1864 N N . GLY A 1 228 ? 5.779 3.845 6.055 1.00 94.62 228 GLY A N 1
ATOM 1865 C CA . GLY A 1 228 ? 5.956 2.700 5.152 1.00 94.62 228 GLY A CA 1
ATOM 1866 C C . GLY A 1 228 ? 4.619 2.034 4.826 1.00 94.62 228 GLY A C 1
ATOM 1867 O O . GLY A 1 228 ? 4.264 1.881 3.666 1.00 94.62 228 GLY A O 1
ATOM 1868 N N . SER A 1 229 ? 3.775 1.798 5.831 1.00 96.12 229 SER A N 1
ATOM 1869 C CA . SER A 1 229 ? 2.440 1.257 5.573 1.00 96.12 229 SER A CA 1
ATOM 1870 C C . SER A 1 229 ? 1.524 2.209 4.805 1.00 96.12 229 SER A C 1
ATOM 1872 O O . SER A 1 229 ? 0.630 1.747 4.106 1.00 96.12 229 SER A O 1
ATOM 1874 N N . ALA A 1 230 ? 1.739 3.526 4.853 1.00 95.06 230 ALA A N 1
ATOM 1875 C CA . ALA A 1 230 ? 1.028 4.446 3.965 1.00 95.06 230 ALA A CA 1
ATOM 1876 C C . ALA A 1 230 ? 1.412 4.228 2.488 1.00 95.06 230 ALA A C 1
ATOM 1878 O O . ALA A 1 230 ? 0.535 4.316 1.624 1.00 95.06 230 ALA A O 1
ATOM 1879 N N . TRP A 1 231 ? 2.681 3.910 2.203 1.00 94.25 231 TRP A N 1
ATOM 1880 C CA . TRP A 1 231 ? 3.134 3.513 0.867 1.00 94.25 231 TRP A CA 1
ATOM 1881 C C . TRP A 1 231 ? 2.505 2.195 0.430 1.00 94.25 231 TRP A C 1
ATOM 1883 O O . TRP A 1 231 ? 1.934 2.145 -0.659 1.00 94.25 231 TRP A O 1
ATOM 1893 N N . ASP A 1 232 ? 2.490 1.183 1.298 1.00 93.44 232 ASP A N 1
ATOM 1894 C CA . ASP A 1 232 ? 1.854 -0.109 1.015 1.00 93.44 232 ASP A CA 1
ATOM 1895 C C . ASP A 1 232 ? 0.386 0.053 0.566 1.00 93.44 232 ASP A C 1
ATOM 1897 O O . ASP A 1 232 ? -0.060 -0.519 -0.436 1.00 93.44 232 ASP A O 1
ATOM 1901 N N . LEU A 1 233 ? -0.385 0.887 1.281 1.00 92.06 233 LEU A N 1
ATOM 1902 C CA . LEU A 1 233 ? -1.782 1.168 0.927 1.00 92.06 233 LEU A CA 1
ATOM 1903 C C . LEU A 1 233 ? -1.901 1.984 -0.370 1.00 92.06 233 LEU A C 1
ATOM 1905 O O . LEU A 1 233 ? -2.851 1.779 -1.136 1.00 92.06 233 LEU A O 1
ATOM 1909 N N . LEU A 1 234 ? -0.960 2.898 -0.634 1.00 89.31 234 LEU A N 1
ATOM 1910 C CA . LEU A 1 234 ? -0.909 3.666 -1.879 1.00 89.31 234 LEU A CA 1
ATOM 1911 C C . LEU A 1 234 ? -0.643 2.751 -3.079 1.00 89.31 234 LEU A C 1
ATOM 1913 O O . LEU A 1 234 ? -1.341 2.878 -4.084 1.00 89.31 234 LEU A O 1
ATOM 1917 N N . HIS A 1 235 ? 0.296 1.810 -2.970 1.00 89.50 235 HIS A N 1
ATOM 1918 C CA . HIS A 1 235 ? 0.588 0.823 -4.009 1.00 89.50 235 HIS A CA 1
ATOM 1919 C C . HIS A 1 235 ? -0.680 0.090 -4.455 1.00 89.50 235 HIS A C 1
ATOM 1921 O O . HIS A 1 235 ? -1.027 0.108 -5.639 1.00 89.50 235 HIS A O 1
ATOM 1927 N N . MET A 1 236 ? -1.440 -0.454 -3.503 1.00 87.56 236 MET A N 1
ATOM 1928 C CA . MET A 1 236 ? -2.703 -1.133 -3.808 1.00 87.56 236 MET A CA 1
ATOM 1929 C C . MET A 1 236 ? -3.766 -0.198 -4.383 1.00 87.56 236 MET A C 1
ATOM 1931 O O . MET A 1 236 ? -4.494 -0.568 -5.307 1.00 87.56 236 MET A O 1
ATOM 1935 N N . ARG A 1 237 ? -3.827 1.049 -3.911 1.00 85.50 237 ARG A N 1
ATOM 1936 C CA . ARG A 1 237 ? -4.715 2.061 -4.493 1.00 85.50 237 ARG A CA 1
ATOM 1937 C C . ARG A 1 237 ? -4.375 2.326 -5.965 1.00 85.50 237 ARG A C 1
ATOM 1939 O O . ARG A 1 237 ? -5.290 2.454 -6.777 1.00 85.50 237 ARG A O 1
ATOM 1946 N N . MET A 1 238 ? -3.093 2.355 -6.330 1.00 83.62 238 MET A N 1
ATOM 1947 C CA . MET A 1 238 ? -2.667 2.544 -7.720 1.00 83.62 238 MET A CA 1
ATOM 1948 C C . MET A 1 238 ? -3.028 1.353 -8.614 1.00 83.62 238 MET A C 1
ATOM 1950 O O . MET A 1 238 ? -3.457 1.570 -9.747 1.00 83.62 238 MET A O 1
ATOM 1954 N N . VAL A 1 239 ? -2.948 0.121 -8.101 1.00 84.19 239 VAL A N 1
ATOM 1955 C CA . VAL A 1 239 ? -3.437 -1.084 -8.802 1.00 84.19 239 VAL A CA 1
ATOM 1956 C C . VAL A 1 239 ? -4.931 -0.959 -9.097 1.00 84.19 239 VAL A C 1
ATOM 1958 O O . VAL A 1 239 ? -5.360 -1.159 -10.233 1.00 84.19 239 VAL A O 1
ATOM 1961 N N . HIS A 1 240 ? -5.725 -0.555 -8.100 1.00 80.94 240 HIS A N 1
ATOM 1962 C CA . HIS A 1 240 ? -7.164 -0.348 -8.271 1.00 80.94 240 HIS A CA 1
ATOM 1963 C C . HIS A 1 240 ? -7.465 0.762 -9.282 1.00 80.94 240 HIS A C 1
ATOM 1965 O O . HIS A 1 240 ? -8.296 0.571 -10.166 1.00 80.94 240 HIS A O 1
ATOM 1971 N N . PHE A 1 241 ? -6.775 1.904 -9.207 1.00 77.25 241 PHE A N 1
ATOM 1972 C CA . PHE A 1 241 ? -6.973 2.995 -10.164 1.00 77.25 241 PHE A CA 1
ATOM 1973 C C . PHE A 1 241 ? -6.642 2.595 -11.598 1.00 77.25 241 PHE A C 1
ATOM 1975 O O . PHE A 1 241 ? -7.367 2.980 -12.515 1.00 77.25 241 PHE A O 1
ATOM 1982 N N . LYS A 1 242 ? -5.586 1.805 -11.805 1.00 76.38 242 LYS A N 1
ATOM 1983 C CA . LYS A 1 242 ? -5.237 1.304 -13.135 1.00 76.38 242 LYS A CA 1
ATOM 1984 C C . LYS A 1 242 ? -6.267 0.318 -13.676 1.00 76.38 242 LYS A C 1
ATOM 1986 O O . LYS A 1 242 ? -6.593 0.413 -14.849 1.00 76.38 242 LYS A O 1
ATOM 1991 N N . ALA A 1 243 ? -6.844 -0.530 -12.827 1.00 72.75 243 ALA A N 1
ATOM 1992 C CA . ALA A 1 243 ? -7.935 -1.417 -13.229 1.00 72.75 243 ALA A CA 1
ATOM 1993 C C . ALA A 1 243 ? -9.232 -0.668 -13.604 1.00 72.75 243 ALA A C 1
ATOM 1995 O O . ALA A 1 243 ? -10.015 -1.161 -14.409 1.00 72.75 243 ALA A O 1
ATOM 1996 N N . ILE A 1 244 ? -9.467 0.522 -13.035 1.00 66.88 244 ILE A N 1
ATOM 1997 C CA . ILE A 1 244 ? -10.653 1.352 -13.324 1.00 66.88 244 ILE A CA 1
ATOM 1998 C C . ILE A 1 244 ? -10.478 2.194 -14.585 1.00 66.88 244 ILE A C 1
ATOM 2000 O O . ILE A 1 244 ? -11.470 2.564 -15.215 1.00 66.88 244 ILE A O 1
ATOM 2004 N N . ASN A 1 245 ? -9.246 2.572 -14.931 1.00 62.88 245 ASN A N 1
ATOM 2005 C CA . ASN A 1 245 ? -9.000 3.482 -16.039 1.00 62.88 245 ASN A CA 1
ATOM 2006 C C . ASN A 1 245 ? -9.262 2.785 -17.386 1.00 62.88 245 ASN A C 1
ATOM 2008 O O . ASN A 1 245 ? -8.354 2.282 -18.036 1.00 62.88 245 ASN A O 1
ATOM 2012 N N . THR A 1 246 ? -10.533 2.790 -17.793 1.00 53.53 246 THR A N 1
ATOM 2013 C CA . THR A 1 246 ? -11.082 2.135 -18.994 1.00 53.53 246 THR A CA 1
ATOM 2014 C C . THR A 1 246 ? -10.455 2.577 -20.318 1.00 53.53 246 THR A C 1
ATOM 2016 O O . THR A 1 246 ? -10.697 1.941 -21.339 1.00 53.53 246 THR A O 1
ATOM 2019 N N . GLY A 1 247 ? -9.654 3.648 -20.325 1.00 51.19 247 GLY A N 1
ATOM 2020 C CA . GLY A 1 247 ? -8.976 4.134 -21.527 1.00 51.19 247 GLY A CA 1
ATOM 2021 C C . GLY A 1 247 ? -7.732 3.335 -21.924 1.00 51.19 247 GLY A C 1
ATOM 2022 O O . GLY A 1 247 ? -7.255 3.503 -23.043 1.00 51.19 247 GLY A O 1
ATOM 2023 N N . ILE A 1 248 ? -7.190 2.496 -21.034 1.00 55.78 248 ILE A N 1
ATOM 2024 C CA . ILE A 1 248 ? -5.977 1.714 -21.293 1.00 55.78 248 ILE A CA 1
ATOM 2025 C C . ILE A 1 248 ? -6.236 0.259 -20.907 1.00 55.78 248 ILE A C 1
ATOM 2027 O O . ILE A 1 248 ? -6.438 -0.065 -19.740 1.00 55.78 248 ILE A O 1
ATOM 2031 N N . ASP A 1 249 ? -6.223 -0.620 -21.902 1.00 63.00 249 ASP A N 1
ATOM 2032 C CA . ASP A 1 249 ? -6.578 -2.022 -21.729 1.00 63.00 249 ASP A CA 1
ATOM 2033 C C . ASP A 1 249 ? -5.357 -2.843 -21.268 1.00 63.00 249 ASP A C 1
ATOM 2035 O O . ASP A 1 249 ? -4.527 -3.271 -22.070 1.00 63.00 249 ASP A O 1
ATOM 2039 N N . GLN A 1 250 ? -5.189 -2.984 -19.950 1.00 75.12 250 GLN A N 1
ATOM 2040 C CA . GLN A 1 250 ? -4.004 -3.579 -19.313 1.00 75.12 250 GLN A CA 1
ATOM 2041 C C . GLN A 1 250 ? -4.387 -4.590 -18.230 1.00 75.12 250 GLN A C 1
ATOM 2043 O O . GLN A 1 250 ? -5.360 -4.400 -17.498 1.00 75.12 250 GLN A O 1
ATOM 2048 N N . VAL A 1 251 ? -3.580 -5.646 -18.079 1.00 82.88 251 VAL A N 1
ATOM 2049 C CA . VAL A 1 251 ? -3.697 -6.588 -16.953 1.00 82.88 251 VAL A CA 1
ATOM 2050 C C . VAL A 1 251 ? -2.634 -6.245 -15.918 1.00 82.88 251 VAL A C 1
ATOM 2052 O O . VAL A 1 251 ? -1.442 -6.368 -16.187 1.00 82.88 251 VAL A O 1
ATOM 2055 N N . VAL A 1 252 ? -3.065 -5.805 -14.737 1.00 88.56 252 VAL A N 1
ATOM 2056 C CA . VAL A 1 252 ? -2.173 -5.260 -13.708 1.00 88.56 252 VAL A CA 1
ATOM 2057 C C . VAL A 1 252 ? -2.031 -6.225 -12.538 1.00 88.56 252 VAL A C 1
ATOM 2059 O O . VAL A 1 252 ? -3.020 -6.585 -11.897 1.00 88.56 252 VAL A O 1
ATOM 2062 N N . TYR A 1 253 ? -0.787 -6.579 -12.234 1.00 91.44 253 TYR A N 1
ATOM 2063 C CA . TYR A 1 253 ? -0.396 -7.366 -11.073 1.00 91.44 253 TYR A CA 1
ATOM 2064 C C . TYR A 1 253 ? 0.498 -6.529 -10.163 1.00 91.44 253 TYR A C 1
ATOM 2066 O O . TYR A 1 253 ? 1.367 -5.795 -10.631 1.00 91.44 253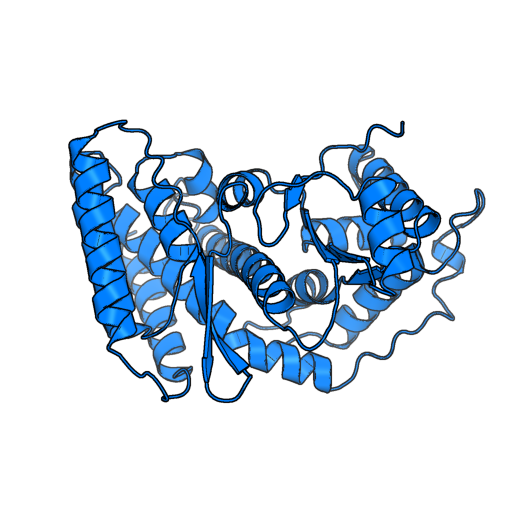 TYR A O 1
ATOM 2074 N N . PHE A 1 254 ? 0.310 -6.668 -8.858 1.00 93.12 254 PHE A N 1
ATOM 2075 C CA . PHE A 1 254 ? 1.215 -6.153 -7.844 1.00 93.12 254 PHE A CA 1
ATOM 2076 C C . PHE A 1 254 ? 1.927 -7.310 -7.165 1.00 93.12 254 PHE A C 1
ATOM 2078 O O . PHE A 1 254 ? 1.288 -8.249 -6.685 1.00 93.12 254 PHE A O 1
ATOM 2085 N N . ILE A 1 255 ? 3.253 -7.238 -7.166 1.00 92.25 255 ILE A N 1
ATOM 2086 C CA . ILE A 1 255 ? 4.131 -8.270 -6.632 1.00 92.25 255 ILE A CA 1
ATOM 2087 C C . ILE A 1 255 ? 4.771 -7.719 -5.359 1.00 92.25 255 ILE A C 1
ATOM 2089 O O . ILE A 1 255 ? 5.371 -6.644 -5.377 1.00 92.25 255 ILE A O 1
ATOM 2093 N N . THR A 1 256 ? 4.656 -8.459 -4.258 1.00 91.69 256 THR A N 1
ATOM 2094 C CA . THR A 1 256 ? 5.235 -8.088 -2.958 1.00 91.69 256 THR A CA 1
ATOM 2095 C C . THR A 1 256 ? 5.773 -9.318 -2.227 1.00 91.69 256 THR A C 1
ATOM 2097 O O . THR A 1 256 ? 5.422 -10.456 -2.540 1.00 91.69 256 THR A O 1
ATOM 2100 N N . GLN A 1 257 ? 6.650 -9.098 -1.250 1.00 89.56 257 GLN A N 1
ATOM 2101 C CA . GLN A 1 257 ? 7.064 -10.107 -0.269 1.00 89.56 257 GLN A CA 1
ATOM 2102 C C . GLN A 1 257 ? 6.413 -9.873 1.108 1.00 89.56 257 GLN A C 1
ATOM 2104 O O . GLN A 1 257 ? 6.606 -10.679 2.022 1.00 89.56 257 GLN A O 1
ATOM 2109 N N . ASP A 1 258 ? 5.634 -8.799 1.279 1.00 90.62 258 ASP A N 1
ATOM 2110 C CA . ASP A 1 258 ? 4.969 -8.494 2.543 1.00 90.62 258 ASP A CA 1
ATOM 2111 C C . ASP A 1 258 ? 3.699 -9.342 2.710 1.00 90.62 258 ASP A C 1
ATOM 2113 O O . ASP A 1 258 ? 2.658 -9.122 2.087 1.00 90.62 258 ASP A O 1
ATOM 2117 N N . ALA A 1 259 ? 3.791 -10.325 3.606 1.00 91.19 259 ALA A N 1
ATOM 2118 C CA . ALA A 1 259 ? 2.687 -11.217 3.934 1.00 91.19 259 ALA A CA 1
ATOM 2119 C C . ALA A 1 259 ? 1.511 -10.502 4.619 1.00 91.19 259 ALA A C 1
ATOM 2121 O O . ALA A 1 259 ? 0.370 -10.916 4.440 1.00 91.19 259 ALA A O 1
ATOM 2122 N N . ASN A 1 260 ? 1.749 -9.449 5.410 1.00 91.75 260 ASN A N 1
ATOM 2123 C CA . ASN A 1 260 ? 0.654 -8.702 6.035 1.00 91.75 260 ASN A CA 1
ATOM 2124 C C . ASN A 1 260 ? -0.078 -7.876 4.984 1.00 91.75 260 ASN A C 1
ATOM 2126 O O . ASN A 1 260 ? -1.305 -7.843 4.992 1.00 91.75 260 ASN A O 1
ATOM 2130 N N . LEU A 1 261 ? 0.660 -7.253 4.062 1.00 92.12 261 LEU A N 1
ATOM 2131 C CA . LEU A 1 261 ? 0.059 -6.535 2.946 1.00 92.12 261 LEU A CA 1
ATOM 2132 C C . LEU A 1 261 ? -0.797 -7.473 2.091 1.00 92.12 261 LEU A C 1
ATOM 2134 O O . LEU A 1 261 ? -1.955 -7.174 1.803 1.00 92.12 261 LEU A O 1
ATOM 2138 N N . TYR A 1 262 ? -0.259 -8.647 1.764 1.00 92.94 262 TYR A N 1
ATOM 2139 C CA . TYR A 1 262 ? -1.002 -9.687 1.068 1.00 92.94 262 TYR A CA 1
ATOM 2140 C C . TYR A 1 262 ? -2.275 -10.103 1.804 1.00 92.94 262 TYR A C 1
ATOM 2142 O O . TYR A 1 262 ? -3.366 -10.045 1.242 1.00 92.94 262 TYR A O 1
ATOM 2150 N N . GLU A 1 263 ? -2.158 -10.473 3.079 1.00 92.31 263 GLU A N 1
ATOM 2151 C CA . GLU A 1 263 ? -3.296 -10.904 3.892 1.00 92.31 263 GLU A CA 1
ATOM 2152 C C . GLU A 1 263 ? -4.360 -9.808 4.043 1.00 92.31 263 GLU A C 1
ATOM 2154 O O . GLU A 1 263 ? -5.540 -10.127 4.182 1.00 92.31 263 GLU A O 1
ATOM 2159 N N . LEU A 1 264 ? -3.972 -8.528 4.000 1.00 91.69 264 LEU A N 1
ATOM 2160 C CA . LEU A 1 264 ? -4.907 -7.406 4.076 1.00 91.69 264 LEU A CA 1
ATOM 2161 C C . LEU A 1 264 ? -5.784 -7.307 2.824 1.00 91.69 264 LEU A C 1
ATOM 2163 O O . LEU A 1 264 ? -6.975 -7.002 2.933 1.00 91.69 264 LEU A O 1
ATOM 2167 N N . PHE A 1 265 ? -5.189 -7.536 1.650 1.00 90.56 265 PHE A N 1
ATOM 2168 C CA . PHE A 1 265 ? -5.812 -7.258 0.356 1.00 90.56 265 PHE A CA 1
ATOM 2169 C C . PHE A 1 265 ? -6.216 -8.493 -0.443 1.00 90.56 265 PHE A C 1
ATOM 2171 O O . PHE A 1 265 ? -6.933 -8.338 -1.427 1.00 90.56 265 PHE A O 1
ATOM 2178 N N . LYS A 1 266 ? -5.849 -9.709 -0.029 1.00 89.81 266 LYS A N 1
ATOM 2179 C CA . LYS A 1 266 ? -6.192 -10.941 -0.759 1.00 89.81 266 LYS A CA 1
ATOM 2180 C C . LYS A 1 266 ? -7.695 -11.129 -1.004 1.00 89.81 266 LYS A C 1
ATOM 2182 O O . LYS A 1 266 ? -8.077 -11.739 -1.994 1.00 89.81 266 LYS A O 1
ATOM 2187 N N . THR A 1 267 ? -8.545 -10.574 -0.141 1.00 82.00 267 THR A N 1
ATOM 2188 C CA . THR A 1 267 ? -10.016 -10.587 -0.262 1.00 82.00 267 THR A CA 1
ATOM 2189 C C . THR A 1 267 ? -10.611 -9.216 -0.599 1.00 82.00 267 THR A C 1
ATOM 2191 O O . THR A 1 267 ? -11.829 -9.073 -0.717 1.00 82.00 267 THR A O 1
ATOM 2194 N N . CYS A 1 268 ? -9.773 -8.191 -0.762 1.00 80.31 268 CYS A N 1
ATOM 2195 C CA . CYS A 1 268 ? -10.209 -6.849 -1.118 1.00 80.31 268 CYS A CA 1
ATOM 2196 C C . CYS A 1 268 ? -10.436 -6.790 -2.629 1.00 80.31 268 CYS A C 1
ATOM 2198 O O . CYS A 1 268 ? -9.494 -6.876 -3.413 1.00 80.31 268 CYS A O 1
ATOM 2200 N N . GLN A 1 269 ? -11.695 -6.659 -3.035 1.00 79.44 269 GLN A N 1
ATOM 2201 C CA . GLN A 1 269 ? -12.078 -6.565 -4.436 1.00 79.44 269 GLN A CA 1
ATOM 2202 C C . GLN A 1 269 ? -12.602 -5.173 -4.716 1.00 79.44 269 GLN A C 1
ATOM 2204 O O . GLN A 1 269 ? -13.456 -4.658 -3.993 1.00 79.44 269 GLN A O 1
ATOM 2209 N N . LEU A 1 270 ? -12.137 -4.571 -5.798 1.00 74.88 270 LEU A N 1
ATOM 2210 C CA . LEU A 1 270 ? -12.764 -3.378 -6.327 1.00 74.88 270 LEU A CA 1
ATOM 2211 C C . LEU A 1 270 ? -14.192 -3.713 -6.796 1.00 74.88 270 LEU A C 1
ATOM 2213 O O . LEU A 1 270 ? -14.378 -4.484 -7.731 1.00 74.88 270 LEU A O 1
ATOM 2217 N N . GLN A 1 271 ? -15.200 -3.122 -6.154 1.00 73.12 271 GLN A N 1
ATOM 2218 C CA . GLN A 1 271 ? -16.615 -3.369 -6.458 1.00 73.12 271 GLN A CA 1
ATOM 2219 C C . GLN A 1 271 ? -17.133 -2.407 -7.524 1.00 73.12 271 GLN A C 1
ATOM 2221 O O . GLN A 1 271 ? -17.780 -2.812 -8.486 1.00 73.12 271 GLN A O 1
ATOM 2226 N N . CYS A 1 272 ? -16.847 -1.117 -7.367 1.00 65.38 272 CYS A N 1
ATOM 2227 C CA . CYS A 1 272 ? -17.185 -0.110 -8.362 1.00 65.38 272 CYS A CA 1
ATOM 2228 C C . CYS A 1 272 ? -16.315 1.135 -8.197 1.00 65.38 272 CYS A C 1
ATOM 2230 O O . CYS A 1 272 ? -15.626 1.320 -7.192 1.00 65.38 272 CYS A O 1
ATOM 2232 N N . ALA A 1 273 ? -16.358 2.015 -9.189 1.00 64.88 273 ALA A N 1
ATOM 2233 C CA . ALA A 1 273 ? -15.786 3.342 -9.089 1.00 64.88 273 ALA A CA 1
ATOM 2234 C C . ALA A 1 273 ? -16.751 4.363 -9.682 1.00 64.88 273 ALA A C 1
ATOM 2236 O O . ALA A 1 273 ? -17.309 4.150 -10.757 1.00 64.88 273 ALA A O 1
ATOM 2237 N N . LEU A 1 274 ? -16.950 5.472 -8.976 1.00 59.53 274 LEU A N 1
ATOM 2238 C CA . LEU A 1 274 ? -17.701 6.608 -9.485 1.00 59.53 274 LEU A CA 1
ATOM 2239 C C . LEU A 1 274 ? -16.752 7.526 -10.240 1.00 59.53 274 LEU A C 1
ATOM 2241 O O . LEU A 1 274 ? -15.743 7.986 -9.697 1.00 59.53 274 LEU A O 1
ATOM 2245 N N . SER A 1 275 ? -17.109 7.798 -11.490 1.00 53.22 275 SER A N 1
ATOM 2246 C CA . SER A 1 275 ? -16.449 8.785 -12.325 1.00 53.22 275 SER A CA 1
ATOM 2247 C C . SER A 1 275 ? -17.391 9.952 -12.596 1.00 53.22 275 SER A C 1
ATOM 2249 O O . SER A 1 275 ? -18.533 9.741 -12.998 1.00 53.22 275 SER A O 1
ATOM 2251 N N . ILE A 1 276 ? -16.908 11.179 -12.398 1.00 49.06 276 ILE A N 1
ATOM 2252 C CA . ILE A 1 276 ? -17.551 12.380 -12.943 1.00 49.06 276 ILE A CA 1
ATOM 2253 C C . ILE A 1 276 ? -16.617 12.885 -14.043 1.00 49.06 276 ILE A C 1
ATOM 2255 O O . ILE A 1 276 ? -15.414 13.018 -13.827 1.00 49.06 276 ILE A O 1
ATOM 2259 N N . SER A 1 277 ? -17.161 13.107 -15.240 1.00 47.94 277 SER A N 1
ATOM 2260 C CA . SER A 1 277 ? -16.403 13.568 -16.415 1.00 47.94 277 SER A CA 1
ATOM 2261 C C . SER A 1 277 ? -15.266 12.634 -16.867 1.00 47.94 277 SER A C 1
ATOM 2263 O O . SER A 1 277 ? -14.229 13.098 -17.333 1.00 47.94 277 SER A O 1
ATOM 2265 N N . GLY A 1 278 ? -15.435 11.315 -16.731 1.00 43.28 278 GLY A N 1
ATOM 2266 C CA . GLY A 1 278 ? -14.474 10.322 -17.235 1.00 43.28 278 GLY A CA 1
ATOM 2267 C C . GLY A 1 278 ? -13.231 10.108 -16.361 1.00 43.28 278 GLY A C 1
ATOM 2268 O O . GLY A 1 278 ? -12.409 9.255 -16.683 1.00 43.28 278 GLY A O 1
ATOM 2269 N N . GLN A 1 279 ? -13.098 10.822 -15.237 1.00 41.44 279 GLN A N 1
ATOM 2270 C CA . GLN A 1 279 ? -12.059 10.570 -14.234 1.00 41.44 279 GLN A CA 1
ATOM 2271 C C . GLN A 1 279 ? -12.655 9.854 -13.014 1.00 41.44 279 GLN A C 1
ATOM 2273 O O . GLN A 1 279 ? -13.707 10.287 -12.537 1.00 41.44 279 GLN A O 1
ATOM 2278 N N . PRO A 1 280 ? -12.067 8.752 -12.516 1.00 45.91 280 PRO A N 1
ATOM 2279 C CA . PRO A 1 280 ? -12.553 8.089 -11.311 1.00 45.91 280 PRO A CA 1
ATOM 2280 C C . PRO A 1 280 ? -12.253 8.948 -10.077 1.00 45.91 280 PRO A C 1
ATOM 2282 O O . PRO A 1 280 ? -11.099 9.206 -9.753 1.00 45.91 280 PRO A O 1
ATOM 2285 N N . ILE A 1 281 ? -13.303 9.387 -9.384 1.00 55.16 281 ILE A N 1
ATOM 2286 C CA . ILE A 1 281 ? -13.222 10.262 -8.202 1.00 55.16 281 ILE A CA 1
ATOM 2287 C C . ILE A 1 281 ? -13.307 9.443 -6.913 1.00 55.16 281 ILE A C 1
ATOM 2289 O O . ILE A 1 281 ? -12.801 9.845 -5.867 1.00 55.16 281 ILE A O 1
ATOM 2293 N N . THR A 1 282 ? -13.956 8.278 -6.943 1.00 57.56 282 THR A N 1
ATOM 2294 C CA . THR A 1 282 ? -14.135 7.446 -5.748 1.00 57.56 282 THR A CA 1
ATOM 2295 C C . THR A 1 282 ? -14.197 5.976 -6.125 1.00 57.56 282 THR A C 1
ATOM 2297 O O . THR A 1 282 ? -15.081 5.577 -6.875 1.00 57.56 282 THR A O 1
ATOM 2300 N N . SER A 1 283 ? -13.283 5.164 -5.593 1.00 57.88 283 SER A N 1
ATOM 2301 C CA . SER A 1 283 ? -13.369 3.705 -5.650 1.00 57.88 283 SER A CA 1
ATOM 2302 C C . SER A 1 283 ? -14.060 3.157 -4.400 1.00 57.88 283 SER A C 1
ATOM 2304 O O . SER A 1 283 ? -13.845 3.633 -3.279 1.00 57.88 283 SER A O 1
ATOM 2306 N N . PHE A 1 284 ? -14.901 2.150 -4.613 1.00 67.50 284 PHE A N 1
ATOM 2307 C CA . PHE A 1 284 ? -15.544 1.346 -3.586 1.00 67.50 284 PHE A CA 1
ATOM 2308 C C . PHE A 1 284 ? -14.949 -0.051 -3.664 1.00 67.50 284 PHE A C 1
ATOM 2310 O O . PHE A 1 284 ? -14.940 -0.675 -4.727 1.00 67.50 284 PHE A O 1
ATOM 2317 N N . VAL A 1 285 ? -14.443 -0.539 -2.540 1.00 66.69 285 VAL A N 1
ATOM 2318 C CA . VAL A 1 285 ? -13.903 -1.894 -2.424 1.00 66.69 285 VAL A CA 1
ATOM 2319 C C . VAL A 1 285 ? -14.779 -2.701 -1.475 1.00 66.69 285 VAL A C 1
ATOM 2321 O O . VAL A 1 285 ? -15.440 -2.132 -0.603 1.00 66.69 285 VAL A O 1
ATOM 2324 N N . SER A 1 286 ? -14.794 -4.019 -1.634 1.00 72.00 286 SER A N 1
ATOM 2325 C CA . SER A 1 286 ? -15.402 -4.911 -0.658 1.00 72.00 286 SER A CA 1
ATOM 2326 C C . SER A 1 286 ? -14.573 -4.899 0.618 1.00 72.00 286 SER A C 1
ATOM 2328 O O . SER A 1 286 ? -13.361 -5.118 0.588 1.00 72.00 286 SER A O 1
ATOM 2330 N N . TYR A 1 287 ? -15.240 -4.668 1.745 1.00 78.31 287 TYR A N 1
ATOM 2331 C CA . TYR A 1 287 ? -14.633 -4.874 3.050 1.00 78.31 287 TYR A CA 1
ATOM 2332 C C . TYR A 1 287 ? -14.754 -6.343 3.427 1.00 78.31 287 TYR A C 1
ATOM 2334 O O . TYR A 1 287 ? -15.853 -6.899 3.436 1.00 78.31 287 TYR A O 1
ATOM 2342 N N . ASP A 1 288 ? -13.634 -6.956 3.784 1.00 78.88 288 ASP A N 1
ATOM 2343 C CA . ASP A 1 288 ? -13.646 -8.262 4.428 1.00 78.88 288 ASP A CA 1
ATOM 2344 C C . ASP A 1 288 ? -13.731 -8.051 5.941 1.00 78.88 288 ASP A C 1
ATOM 2346 O O . ASP A 1 288 ? -12.738 -7.715 6.599 1.00 78.88 288 ASP A O 1
ATOM 2350 N N . ILE A 1 289 ? -14.947 -8.201 6.474 1.00 79.50 289 ILE A N 1
ATOM 2351 C CA . ILE A 1 289 ? -15.284 -8.020 7.893 1.00 79.50 289 ILE A CA 1
ATOM 2352 C C . ILE A 1 289 ? -15.047 -9.338 8.638 1.00 79.50 289 ILE A C 1
ATOM 2354 O O . ILE A 1 289 ? -15.925 -9.898 9.296 1.00 79.50 289 ILE A O 1
ATOM 2358 N N . GLU A 1 290 ? -13.827 -9.846 8.536 1.00 80.19 290 GLU A N 1
ATOM 2359 C CA . GLU A 1 290 ? -13.363 -10.960 9.344 1.00 80.19 290 GLU A CA 1
ATOM 2360 C C . GLU A 1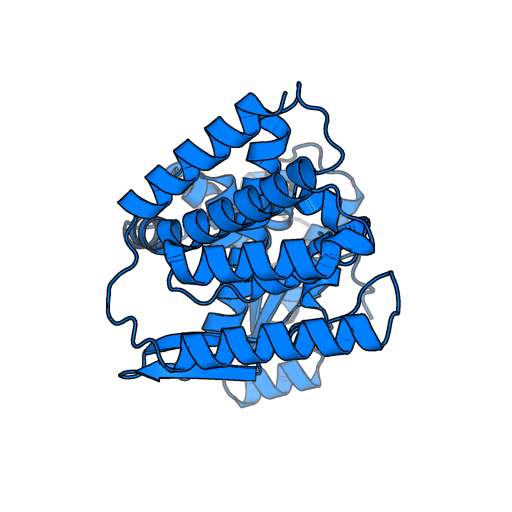 290 ? -12.631 -10.412 10.579 1.00 80.19 290 GLU A C 1
ATOM 2362 O O . GLU A 1 290 ? -11.562 -9.798 10.498 1.00 80.19 290 GLU A O 1
ATOM 2367 N N . ILE A 1 291 ? -13.236 -10.648 11.747 1.00 84.19 291 ILE A N 1
ATOM 2368 C CA . ILE A 1 291 ? -12.725 -10.230 13.057 1.00 84.19 291 ILE A CA 1
ATOM 2369 C C . ILE A 1 291 ? -12.413 -11.441 13.939 1.00 84.19 291 ILE A C 1
ATOM 2371 O O . ILE A 1 291 ? -13.097 -12.467 13.887 1.00 84.19 291 ILE A O 1
ATOM 2375 N N . GLN A 1 292 ? -11.423 -11.304 14.825 1.00 85.50 292 GLN A N 1
ATOM 2376 C CA . GLN A 1 292 ? -10.962 -12.403 15.680 1.00 85.50 292 GLN A CA 1
ATOM 2377 C C . GLN A 1 292 ? -12.055 -12.906 16.635 1.00 85.50 292 GLN A C 1
ATOM 2379 O O . GLN A 1 292 ? -12.114 -14.094 16.949 1.00 85.50 292 GLN A O 1
ATOM 2384 N N . TYR A 1 293 ? -12.929 -12.012 17.102 1.00 84.31 293 TYR A N 1
ATOM 2385 C CA . TYR A 1 293 ? -13.917 -12.328 18.135 1.00 84.31 293 TYR A CA 1
ATOM 2386 C C . TYR A 1 293 ? -15.080 -13.211 17.649 1.00 84.31 293 TYR A C 1
ATOM 2388 O O . TYR A 1 293 ? -15.812 -13.720 18.495 1.00 84.31 293 TYR A O 1
ATOM 2396 N N . LYS A 1 294 ? -15.250 -13.399 16.325 1.00 82.44 294 LYS A N 1
ATOM 2397 C CA . LYS A 1 294 ? -16.301 -14.224 15.682 1.00 82.44 294 LYS A CA 1
ATOM 2398 C C . LYS A 1 294 ? -17.723 -14.010 16.238 1.00 82.44 294 LYS A C 1
ATOM 2400 O O . LYS A 1 294 ? -18.547 -14.920 16.241 1.00 82.44 294 LYS A O 1
ATOM 2405 N N . ASP A 1 295 ? -18.010 -12.805 16.721 1.00 88.19 295 ASP A N 1
ATOM 2406 C CA . ASP A 1 295 ? -19.305 -12.429 17.285 1.00 88.19 295 ASP A CA 1
ATOM 2407 C C . ASP A 1 295 ? -20.230 -11.936 16.167 1.00 88.19 295 ASP A C 1
ATOM 2409 O O . ASP A 1 295 ? -19.995 -10.881 15.579 1.00 88.19 295 ASP A O 1
ATOM 2413 N N . VAL A 1 296 ? -21.283 -12.703 15.877 1.00 89.62 296 VAL A N 1
ATOM 2414 C CA . VAL A 1 296 ? -22.223 -12.424 14.779 1.00 89.62 296 VAL A CA 1
ATOM 2415 C C . VAL A 1 296 ? -22.921 -11.073 14.948 1.00 89.62 296 VAL A C 1
ATOM 2417 O O . VAL A 1 296 ? -23.093 -10.352 13.966 1.00 89.62 296 VAL A O 1
ATOM 2420 N N . ASN A 1 297 ? -23.282 -10.695 16.178 1.00 92.56 297 ASN A N 1
ATOM 2421 C CA . ASN A 1 297 ? -23.937 -9.411 16.429 1.00 92.56 297 ASN A CA 1
ATOM 2422 C C . ASN A 1 297 ? -22.961 -8.259 16.194 1.00 92.56 297 ASN A C 1
ATOM 2424 O O . ASN A 1 297 ? -23.315 -7.274 15.557 1.00 92.56 297 ASN A O 1
ATOM 2428 N N . MET A 1 298 ? -21.708 -8.416 16.624 1.00 92.88 298 MET A N 1
ATOM 2429 C CA . MET A 1 298 ? -20.668 -7.421 16.365 1.00 92.88 298 MET A CA 1
ATOM 2430 C C . MET A 1 298 ? -20.395 -7.250 14.868 1.00 92.88 298 MET A C 1
ATOM 2432 O O . MET A 1 298 ? -20.266 -6.122 14.401 1.00 92.88 298 MET A O 1
ATOM 2436 N N . VAL A 1 299 ? -20.334 -8.346 14.106 1.00 91.25 299 VAL A N 1
ATOM 2437 C CA . VAL A 1 299 ? -20.168 -8.293 12.644 1.00 91.25 299 VAL A CA 1
ATOM 2438 C C . VAL A 1 299 ? -21.351 -7.578 11.990 1.00 91.25 299 VAL A C 1
ATOM 2440 O O . VAL A 1 299 ? -21.148 -6.756 11.096 1.00 91.25 299 VAL A O 1
ATOM 2443 N N . LYS A 1 300 ? -22.582 -7.838 12.446 1.00 92.38 300 LYS A N 1
ATOM 2444 C CA . LYS A 1 300 ? -23.773 -7.128 11.966 1.00 92.38 300 LYS A CA 1
ATOM 2445 C C . LYS A 1 300 ? -23.697 -5.629 12.270 1.00 92.38 300 LYS A C 1
ATOM 2447 O O . LYS A 1 300 ? -23.841 -4.823 11.359 1.00 92.38 300 LYS A O 1
ATOM 2452 N N . ASP A 1 301 ? -23.372 -5.259 13.505 1.00 94.25 301 ASP A N 1
ATOM 2453 C CA . ASP A 1 301 ? -23.234 -3.855 13.899 1.00 94.25 301 ASP A CA 1
ATOM 2454 C C . ASP A 1 301 ? -22.138 -3.142 13.090 1.00 94.25 301 ASP A C 1
ATOM 2456 O O . ASP A 1 301 ? -22.297 -1.984 12.706 1.00 94.25 301 ASP A O 1
ATOM 2460 N N . MET A 1 302 ? -21.021 -3.821 12.801 1.00 92.69 302 MET A N 1
ATOM 2461 C CA . MET A 1 302 ? -19.964 -3.288 11.934 1.00 92.69 302 MET A CA 1
ATOM 2462 C C . MET A 1 302 ? -20.462 -3.053 10.507 1.00 92.69 302 MET A C 1
ATOM 2464 O O . MET A 1 302 ? -20.179 -1.994 9.949 1.00 92.69 302 MET A O 1
ATOM 2468 N N . ASN A 1 303 ? -21.221 -3.993 9.939 1.00 91.19 303 ASN A N 1
ATOM 2469 C CA . ASN A 1 303 ? -21.853 -3.816 8.630 1.00 91.19 303 ASN A CA 1
ATOM 2470 C C . ASN A 1 303 ? -22.784 -2.599 8.615 1.00 91.19 303 ASN A C 1
ATOM 2472 O O . ASN A 1 303 ? -22.658 -1.756 7.730 1.00 91.19 303 ASN A O 1
ATOM 2476 N N . ASP A 1 304 ? -23.654 -2.457 9.617 1.00 92.62 304 ASP A N 1
ATOM 2477 C CA . ASP A 1 304 ? -24.600 -1.338 9.706 1.00 92.62 304 ASP A CA 1
ATOM 2478 C C . ASP A 1 304 ? -23.869 0.016 9.813 1.00 92.62 304 ASP A C 1
ATOM 2480 O O . ASP A 1 304 ? -24.241 1.000 9.164 1.00 92.62 304 ASP A O 1
ATOM 2484 N N . ILE A 1 305 ? -22.773 0.065 10.579 1.00 92.56 305 ILE A N 1
ATOM 2485 C CA . ILE A 1 305 ? -21.904 1.244 10.695 1.00 92.56 305 ILE A CA 1
ATOM 2486 C C . ILE A 1 305 ? -21.248 1.587 9.349 1.00 92.56 305 ILE A C 1
ATOM 2488 O O . ILE A 1 305 ? -21.235 2.756 8.957 1.00 92.56 305 ILE A O 1
ATOM 2492 N N . LEU A 1 306 ? -20.699 0.595 8.643 1.00 89.88 306 LEU A N 1
ATOM 2493 C CA . LEU A 1 306 ? -20.033 0.792 7.351 1.00 89.88 306 LEU A CA 1
ATOM 2494 C C . LEU A 1 306 ? -21.026 1.196 6.258 1.00 89.88 306 LEU A C 1
ATOM 2496 O O . LEU A 1 306 ? -20.719 2.078 5.454 1.00 89.88 306 LEU A O 1
ATOM 2500 N N . ALA A 1 307 ? -22.224 0.612 6.255 1.00 87.69 307 ALA A N 1
ATOM 2501 C CA . ALA A 1 307 ? -23.305 0.975 5.347 1.00 87.69 307 ALA A CA 1
ATOM 2502 C C . ALA A 1 307 ? -23.749 2.425 5.572 1.00 87.69 307 ALA A C 1
ATOM 2504 O O . ALA A 1 307 ? -23.816 3.201 4.620 1.00 87.69 307 ALA A O 1
ATOM 2505 N N . THR A 1 308 ? -23.957 2.821 6.833 1.00 89.25 308 THR A N 1
ATOM 2506 C CA . THR A 1 308 ? -24.297 4.207 7.195 1.00 89.25 308 THR A CA 1
ATOM 2507 C C . THR A 1 308 ? -23.203 5.174 6.747 1.00 89.25 308 THR A C 1
ATOM 2509 O O . THR A 1 308 ? -23.490 6.168 6.085 1.00 89.25 308 THR A O 1
ATOM 2512 N N . PHE A 1 309 ? -21.937 4.859 7.035 1.00 86.62 309 PHE A N 1
ATOM 2513 C CA . PHE A 1 309 ? -20.796 5.666 6.604 1.00 86.62 309 PHE A CA 1
ATOM 2514 C C . PHE A 1 309 ? -20.737 5.816 5.077 1.00 86.62 309 PHE A C 1
ATOM 2516 O O . PHE A 1 309 ? -20.543 6.919 4.568 1.00 86.62 309 PHE A O 1
ATOM 2523 N N . THR A 1 310 ? -20.935 4.721 4.343 1.00 82.44 310 THR A N 1
ATOM 2524 C CA . THR A 1 310 ? -20.919 4.710 2.873 1.00 82.44 310 THR A CA 1
ATOM 2525 C C . THR A 1 310 ? -22.059 5.550 2.301 1.00 82.44 310 THR A C 1
ATOM 2527 O O . THR A 1 310 ? -21.833 6.350 1.392 1.00 82.44 310 THR A O 1
ATOM 2530 N N . LEU A 1 311 ? -23.262 5.435 2.871 1.00 82.31 311 LEU A N 1
ATOM 2531 C CA . LEU A 1 311 ? -24.429 6.222 2.479 1.00 82.31 311 LEU A CA 1
ATOM 2532 C C . LEU A 1 311 ? -24.207 7.719 2.731 1.00 82.31 311 LEU A C 1
ATOM 2534 O O . LEU A 1 311 ? -24.348 8.520 1.807 1.00 82.31 311 LEU A O 1
ATOM 2538 N N . GLU A 1 312 ? -23.785 8.097 3.942 1.00 81.19 312 GLU A N 1
ATOM 2539 C CA . GLU A 1 312 ? -23.469 9.490 4.293 1.00 81.19 312 GLU A CA 1
ATOM 2540 C C . GLU A 1 312 ? -22.456 10.104 3.323 1.00 81.19 312 GLU A C 1
ATOM 2542 O O . GLU A 1 312 ? -22.585 11.268 2.939 1.00 81.19 312 GLU A O 1
ATOM 2547 N N . ARG A 1 313 ? -21.457 9.321 2.905 1.00 76.25 313 ARG A N 1
ATOM 2548 C CA . ARG A 1 313 ? -20.454 9.756 1.933 1.00 76.25 313 ARG A CA 1
ATOM 2549 C C . ARG A 1 313 ? -20.999 9.888 0.523 1.00 76.25 313 ARG A C 1
ATOM 2551 O O . ARG A 1 313 ? -20.642 10.848 -0.148 1.00 76.25 313 ARG A O 1
ATOM 2558 N N . SER A 1 314 ? -21.850 8.967 0.078 1.00 73.62 314 SER A N 1
ATOM 2559 C CA . SER A 1 314 ? -22.445 9.025 -1.263 1.00 73.62 314 SER A CA 1
ATOM 2560 C C . SER A 1 314 ? -23.265 10.302 -1.493 1.00 73.62 314 SER A C 1
ATOM 2562 O O . SER A 1 314 ? -23.357 10.780 -2.617 1.00 73.62 314 SER A O 1
ATOM 2564 N N . HIS A 1 315 ? -23.802 10.894 -0.421 1.00 72.56 315 HIS A N 1
ATOM 2565 C CA . HIS A 1 315 ? -24.533 12.162 -0.469 1.00 72.56 315 HIS A CA 1
ATOM 2566 C C . HIS A 1 315 ? -23.638 13.406 -0.403 1.00 72.56 315 HIS A C 1
ATOM 2568 O O . HIS A 1 315 ? -24.104 14.515 -0.670 1.00 72.56 315 HIS A O 1
ATOM 2574 N N . ARG A 1 316 ? -22.359 13.257 -0.046 1.00 68.69 316 ARG A N 1
ATOM 2575 C CA . ARG A 1 316 ? -21.402 14.363 -0.013 1.00 68.69 316 ARG A CA 1
ATOM 2576 C C . ARG A 1 316 ? -20.707 14.471 -1.363 1.00 68.69 316 ARG A C 1
ATOM 2578 O O . ARG A 1 316 ? -19.704 13.811 -1.614 1.00 68.69 316 ARG A O 1
ATOM 2585 N N . ASN A 1 317 ? -21.214 15.363 -2.207 1.00 54.47 317 ASN A N 1
ATOM 2586 C CA . ASN A 1 317 ? -20.521 15.801 -3.418 1.00 54.47 317 ASN A CA 1
ATOM 2587 C C . ASN A 1 317 ? -19.295 16.646 -3.037 1.00 54.47 317 ASN A C 1
ATOM 2589 O O . ASN A 1 317 ? -19.349 17.874 -3.060 1.00 54.47 317 ASN A O 1
ATOM 2593 N N . SER A 1 318 ? -18.188 16.011 -2.650 1.00 56.28 318 SER A N 1
ATOM 2594 C CA . SER A 1 318 ? -16.920 16.725 -2.478 1.00 56.28 318 SER A CA 1
ATOM 2595 C C . SER A 1 318 ? -16.298 16.976 -3.847 1.00 56.28 318 SER A C 1
ATOM 2597 O O . SER A 1 318 ? -15.509 16.174 -4.334 1.00 56.28 318 SER A O 1
ATOM 2599 N N . ILE A 1 319 ? -16.673 18.092 -4.469 1.00 57.53 319 ILE A N 1
ATOM 2600 C CA . ILE A 1 319 ? -15.973 18.647 -5.642 1.00 57.53 319 ILE A CA 1
ATOM 2601 C C . ILE A 1 319 ? -14.739 19.451 -5.179 1.00 57.53 319 ILE A C 1
ATOM 2603 O O . ILE A 1 319 ? -13.906 19.860 -5.982 1.00 57.53 319 ILE A O 1
ATOM 2607 N N . GLU A 1 320 ? -14.609 19.685 -3.870 1.00 63.16 320 GLU A N 1
ATOM 2608 C CA . GLU A 1 320 ? -13.499 20.441 -3.305 1.00 63.16 320 GLU A CA 1
ATOM 2609 C C . GLU A 1 320 ? -12.184 19.651 -3.405 1.00 63.16 320 GLU A C 1
ATOM 2611 O O . GLU A 1 320 ? -12.154 18.458 -3.076 1.00 63.16 320 GLU A O 1
ATOM 2616 N N . PRO A 1 321 ? -11.094 20.298 -3.857 1.00 66.00 321 PRO A N 1
ATOM 2617 C CA . PRO A 1 321 ? -9.780 19.678 -3.898 1.00 66.00 321 PRO A CA 1
ATOM 2618 C C . PRO A 1 321 ? -9.302 19.329 -2.485 1.00 66.00 321 PRO A C 1
ATOM 2620 O O . PRO A 1 321 ? -9.679 19.965 -1.501 1.00 66.00 321 PRO A O 1
ATOM 2623 N N . LEU A 1 322 ? -8.440 18.316 -2.387 1.00 74.75 322 LEU A N 1
ATOM 2624 C CA . LEU A 1 322 ? -7.870 17.886 -1.113 1.00 74.75 322 LEU A CA 1
ATOM 2625 C C . LEU A 1 322 ? -7.063 19.032 -0.470 1.00 74.75 322 LEU A C 1
ATOM 2627 O O . LEU A 1 322 ? -6.094 19.517 -1.056 1.00 74.75 322 LEU A O 1
ATOM 2631 N N . ASP A 1 323 ? -7.430 19.446 0.746 1.00 85.12 323 ASP A N 1
ATOM 2632 C CA . ASP A 1 323 ? -6.715 20.495 1.482 1.00 85.12 323 ASP A CA 1
ATOM 2633 C C . ASP A 1 323 ? -5.436 19.931 2.128 1.00 85.12 323 ASP A C 1
ATOM 2635 O O . ASP A 1 323 ? -5.448 19.360 3.223 1.00 85.12 323 ASP A O 1
ATOM 2639 N N . ILE A 1 324 ? -4.307 20.100 1.436 1.00 87.38 324 ILE A N 1
ATOM 2640 C CA . ILE A 1 324 ? -2.987 19.643 1.896 1.00 87.38 324 ILE A CA 1
ATOM 2641 C C . ILE A 1 324 ? -2.615 20.292 3.236 1.00 87.38 324 ILE A C 1
ATOM 2643 O O . ILE A 1 324 ? -2.093 19.615 4.121 1.00 87.38 324 ILE A O 1
ATOM 2647 N N . LYS A 1 325 ? -2.929 21.579 3.429 1.00 90.94 325 LYS A N 1
ATOM 2648 C CA . LYS A 1 325 ? -2.593 22.305 4.662 1.00 90.94 325 LYS A CA 1
ATOM 2649 C C . LYS A 1 325 ? -3.370 21.742 5.847 1.00 90.94 325 LYS A C 1
ATOM 2651 O O . LYS A 1 325 ? -2.815 21.585 6.936 1.00 90.94 325 LYS A O 1
ATOM 2656 N N . LEU A 1 326 ? -4.643 21.400 5.648 1.00 90.75 326 LEU A N 1
ATOM 2657 C CA . LEU A 1 326 ? -5.426 20.683 6.652 1.00 90.75 326 LEU A CA 1
ATOM 2658 C C . LEU A 1 326 ? -4.781 19.337 7.001 1.00 90.75 326 LEU A C 1
ATOM 2660 O O . LEU A 1 326 ? -4.650 19.025 8.185 1.00 90.75 326 LEU A O 1
ATOM 2664 N N . LEU A 1 327 ? -4.346 18.558 6.009 1.00 91.50 327 LEU A N 1
ATOM 2665 C CA . LEU A 1 327 ? -3.700 17.267 6.255 1.00 91.50 327 LEU A CA 1
ATOM 2666 C C . LEU A 1 327 ? -2.380 17.402 7.025 1.00 91.50 327 LEU A C 1
ATOM 2668 O O . LEU A 1 327 ? -2.137 16.631 7.952 1.00 91.50 327 LEU A O 1
ATOM 2672 N N . GLU A 1 328 ? -1.554 18.399 6.713 1.00 94.00 328 GLU A N 1
ATOM 2673 C CA . GLU A 1 328 ? -0.320 18.675 7.459 1.00 94.00 328 GLU A CA 1
ATOM 2674 C C . GLU A 1 328 ? -0.594 19.113 8.903 1.00 94.00 328 GLU A C 1
ATOM 2676 O O . GLU A 1 328 ? 0.104 18.689 9.832 1.00 94.00 328 GLU A O 1
ATOM 2681 N N . ASN A 1 329 ? -1.647 19.908 9.119 1.00 95.88 329 ASN A N 1
ATOM 2682 C CA . ASN A 1 329 ? -2.093 20.281 10.461 1.00 95.88 329 ASN A CA 1
ATOM 2683 C C . ASN A 1 329 ? -2.571 19.053 11.247 1.00 95.88 329 ASN A C 1
ATOM 2685 O O . ASN A 1 329 ? -2.238 18.900 12.423 1.00 95.88 329 ASN A O 1
ATOM 2689 N N . LEU A 1 330 ? -3.332 18.161 10.605 1.00 95.88 330 LEU A N 1
ATOM 2690 C CA . LEU A 1 330 ? -3.787 16.909 11.212 1.00 95.88 330 LEU A CA 1
ATOM 2691 C C . LEU A 1 330 ? -2.612 15.991 11.547 1.00 95.88 330 LEU A C 1
ATOM 2693 O O . LEU A 1 330 ? -2.599 15.433 12.642 1.00 95.88 330 LEU A O 1
ATOM 2697 N N . ARG A 1 331 ? -1.625 15.874 10.650 1.00 96.19 331 ARG A N 1
ATOM 2698 C CA . ARG A 1 331 ? -0.381 15.130 10.883 1.00 96.19 331 ARG A CA 1
ATOM 2699 C C . ARG A 1 331 ? 0.322 15.641 12.130 1.00 96.19 331 ARG A C 1
ATOM 2701 O O . ARG A 1 331 ? 0.463 14.896 13.091 1.00 96.19 331 ARG A O 1
ATOM 2708 N N . THR A 1 332 ? 0.681 16.922 12.127 1.00 96.94 332 THR A N 1
ATOM 2709 C CA . THR A 1 332 ? 1.431 17.561 13.216 1.00 96.94 332 THR A CA 1
ATOM 2710 C C . THR A 1 332 ? 0.700 17.410 14.548 1.00 96.94 332 THR A C 1
ATOM 2712 O O . THR A 1 332 ? 1.303 17.067 15.562 1.00 96.94 332 THR A O 1
ATOM 2715 N N . LYS A 1 333 ? -0.625 17.598 14.544 1.00 97.62 333 LYS A N 1
ATOM 2716 C CA . LYS A 1 333 ? -1.449 17.418 15.739 1.00 97.62 333 LYS A CA 1
ATOM 2717 C C . LYS A 1 333 ? -1.460 15.971 16.232 1.00 97.62 333 LYS A C 1
ATOM 2719 O O . LYS A 1 333 ? -1.317 15.753 17.426 1.00 97.62 333 LYS A O 1
ATOM 2724 N N . LEU A 1 334 ? -1.657 14.992 15.349 1.00 97.62 334 LEU A N 1
ATOM 2725 C CA . LEU A 1 334 ? -1.721 13.582 15.742 1.00 97.62 334 LEU A CA 1
ATOM 2726 C C . LEU A 1 334 ? -0.364 13.053 16.211 1.00 97.62 334 LEU A C 1
ATOM 2728 O O . LEU A 1 334 ? -0.325 12.306 17.182 1.00 97.62 334 LEU A O 1
ATOM 2732 N N . GLU A 1 335 ? 0.731 13.448 15.560 1.00 97.12 335 GLU A N 1
ATOM 2733 C CA . GLU A 1 335 ? 2.088 13.119 16.006 1.00 97.12 335 GLU A CA 1
ATOM 2734 C C . GLU A 1 335 ? 2.349 13.696 17.400 1.00 97.12 335 GLU A C 1
ATOM 2736 O O . GLU A 1 335 ? 2.782 12.961 18.286 1.00 97.12 335 GLU A O 1
ATOM 2741 N N . TYR A 1 336 ? 1.992 14.964 17.637 1.00 97.06 336 TYR A N 1
ATOM 2742 C CA . TYR A 1 336 ? 2.072 15.579 18.964 1.00 97.06 336 TYR A CA 1
ATOM 2743 C C . TYR A 1 336 ? 1.209 14.845 20.001 1.00 97.06 336 TYR A C 1
ATOM 2745 O O . TYR A 1 336 ? 1.691 14.491 21.074 1.00 97.06 336 TYR A O 1
ATOM 2753 N N . ASP A 1 337 ? -0.052 14.560 19.677 1.00 96.75 337 ASP A N 1
ATOM 2754 C CA . ASP A 1 337 ? -0.964 13.843 20.569 1.00 96.75 337 ASP A CA 1
ATOM 2755 C C . ASP A 1 337 ? -0.428 12.440 20.920 1.00 96.75 337 ASP A C 1
ATOM 2757 O O . ASP A 1 337 ? -0.618 11.979 22.043 1.00 96.75 337 ASP A O 1
ATOM 2761 N N . ILE A 1 338 ? 0.245 11.763 19.980 1.00 96.00 338 ILE A N 1
ATOM 2762 C CA . ILE A 1 338 ? 0.908 10.467 20.198 1.00 96.00 338 ILE A CA 1
ATOM 2763 C C . ILE A 1 338 ? 2.162 10.625 21.062 1.00 96.00 338 ILE A C 1
ATOM 2765 O O . ILE A 1 338 ? 2.375 9.803 21.952 1.00 96.00 338 ILE A O 1
ATOM 2769 N N . HIS A 1 339 ? 2.964 11.668 20.839 1.00 94.44 339 HIS A N 1
ATOM 2770 C CA . HIS A 1 339 ? 4.103 12.001 21.696 1.00 94.44 339 HIS A CA 1
ATOM 2771 C C . HIS A 1 339 ? 3.668 12.164 23.155 1.00 94.44 339 HIS A C 1
ATOM 2773 O O . HIS A 1 339 ? 4.300 11.602 24.037 1.00 94.44 339 HIS A O 1
ATOM 2779 N N . MET A 1 340 ? 2.558 12.864 23.401 1.00 94.44 340 MET A N 1
ATOM 2780 C CA . MET A 1 340 ? 2.043 13.138 24.748 1.00 94.44 340 MET A CA 1
ATOM 2781 C C . MET A 1 340 ? 1.391 11.926 25.444 1.00 94.44 340 MET A C 1
ATOM 2783 O O . MET A 1 340 ? 0.951 12.048 26.587 1.00 94.44 340 MET A O 1
ATOM 2787 N N . MET A 1 341 ? 1.268 10.773 24.773 1.00 90.62 341 MET A N 1
ATOM 2788 C CA . MET A 1 341 ? 0.768 9.529 25.385 1.00 90.62 341 MET A CA 1
ATOM 2789 C C . MET A 1 341 ? 1.836 8.751 26.159 1.00 90.62 341 MET A C 1
ATOM 2791 O O . MET A 1 341 ? 1.487 7.787 26.848 1.00 90.62 341 MET A O 1
ATOM 2795 N N . PHE A 1 342 ? 3.103 9.127 26.006 1.00 87.00 342 PHE A N 1
ATOM 2796 C CA . PHE A 1 342 ? 4.265 8.494 26.621 1.00 87.00 342 PHE A CA 1
ATOM 2797 C C . PHE A 1 342 ? 5.023 9.523 27.454 1.00 87.00 342 PHE A C 1
ATOM 2799 O O . PHE A 1 342 ? 5.640 9.088 28.451 1.00 87.00 342 PHE A O 1
#

pLDDT: mean 83.92, std 13.1, range [34.09, 98.0]

Foldseek 3Di:
DPPQPQKWKAFLQAGDDPQDPVSLVVCVVVVAAAEEEEALVLLVLLVCLLVVNDDPVVSNVNNVVVLQVCQVSVHHYDPLLSLQVVQAPDLQFGNQVSSQVSCLSVNCSNPPPPDPPCPSNPPSPPGGDDDDVVSRVVSNVCSLLLLLQLLLLLLLLLLCLVVPQDPVCLLVSLLVSLVCCVVQFLADPQLSSLLSLAVSLPPPLSCQLQVNVDDLVPLVVRSVSSSSSSSLSSSSVVSNQVVQLVVHRYGYMYIDSDPSSSVSGNNKHFPDFDDDPSHGRHTDIDRDNDGPVPDPVVSVSSVVSVVVSVVVSVPDPCPDDGDSVSSVVSVVVSSVSSNVSD

Organism: NCBI:txid2530456